Protein AF-A0A1B6FZT8-F1 (afdb_monomer)

Sequence (252 aa):
LSFQIDVQPLIDTLVEKSKVEVERKLEEMERKLEEALAMRQEAEAKQVLAEKALQDYMAGGGVQSKGSLPPPPPGLTLGPRPPPPPPMPGAGPPPPPPPPIPGGMGPPPPPMPGMAPPPPPLGMGPPPPPMIGGFMAPPPMKAPDVLPHGLKPKKKWDIEGLKRANWNTIKPQTLSEKSFWVKVQEEKLASPDILDGLAAKFSSKPPVRKVDDVIDKGGTLKKVKALKVLEPKAAQNLSILLGGSLKHLSYA

pLDDT: mean 70.86, std 16.75, range [36.59, 96.81]

Mean predicted aligned error: 24.65 Å

InterPro domains:
  IPR015425 Formin, FH2 domain [PF02181] (162-243)
  IPR015425 Formin, FH2 domain [PS51444] (152-252)
  IPR051412 Formin Homology Diaphanous subfamily [PTHR45691] (3-247)

Organism: NCBI:txid1464854

Structure (mmCIF, N/CA/C/O backbone):
data_AF-A0A1B6FZT8-F1
#
_entry.id   AF-A0A1B6FZT8-F1
#
loop_
_atom_site.group_PDB
_atom_site.id
_atom_site.type_symbol
_atom_site.label_atom_id
_atom_site.label_alt_id
_atom_site.label_comp_id
_atom_site.label_asym_id
_atom_site.label_entity_id
_atom_site.label_seq_id
_atom_site.pdbx_PDB_ins_code
_atom_site.Cartn_x
_atom_site.Cartn_y
_atom_site.Cartn_z
_atom_site.occupancy
_atom_site.B_iso_or_equiv
_atom_site.auth_seq_id
_atom_site.auth_comp_id
_atom_site.auth_asym_id
_atom_site.auth_atom_id
_atom_site.pdbx_PDB_model_num
ATOM 1 N N . LEU A 1 1 ? 9.237 36.399 41.771 1.00 55.34 1 LEU A N 1
ATOM 2 C CA . LEU A 1 1 ? 9.760 36.500 40.391 1.00 55.34 1 LEU A CA 1
ATOM 3 C C . LEU A 1 1 ? 8.895 35.623 39.498 1.00 55.34 1 LEU A C 1
ATOM 5 O O . LEU A 1 1 ? 9.013 34.408 39.559 1.00 55.34 1 LEU A O 1
ATOM 9 N N . SER A 1 2 ? 7.958 36.216 38.762 1.00 58.69 2 SER A N 1
ATOM 10 C CA . SER A 1 2 ? 7.187 35.513 37.733 1.00 58.69 2 SER A CA 1
ATOM 11 C C . SER A 1 2 ? 8.031 35.449 36.464 1.00 58.69 2 SER A C 1
ATOM 13 O O . SER A 1 2 ? 8.254 36.475 35.825 1.00 58.69 2 SER A O 1
ATOM 15 N N . PHE A 1 3 ? 8.530 34.263 36.126 1.00 68.12 3 PHE A N 1
ATOM 16 C CA . PHE A 1 3 ? 9.187 34.021 34.846 1.00 68.12 3 PHE A CA 1
ATOM 17 C C . PHE A 1 3 ? 8.112 33.979 33.756 1.00 68.12 3 PHE A C 1
ATOM 19 O O . PHE A 1 3 ? 7.306 33.052 33.719 1.00 68.12 3 PHE A O 1
ATOM 26 N N . GLN A 1 4 ? 8.066 34.998 32.898 1.00 74.56 4 GLN A N 1
ATOM 27 C CA . GLN A 1 4 ? 7.309 34.931 31.650 1.00 74.56 4 GLN A CA 1
ATOM 28 C C . GLN A 1 4 ? 8.178 34.212 30.623 1.00 74.56 4 GLN A C 1
ATOM 30 O O . GLN A 1 4 ? 9.242 34.700 30.251 1.00 74.56 4 GLN A O 1
ATOM 35 N N . ILE A 1 5 ? 7.744 33.022 30.216 1.00 81.38 5 ILE A N 1
ATOM 36 C CA . ILE A 1 5 ? 8.340 32.308 29.091 1.00 81.38 5 ILE A CA 1
ATOM 37 C C . ILE A 1 5 ? 7.689 32.870 27.832 1.00 81.38 5 ILE A C 1
ATOM 39 O O . ILE A 1 5 ? 6.484 32.713 27.639 1.00 81.38 5 ILE A O 1
ATOM 43 N N . ASP A 1 6 ? 8.486 33.529 26.999 1.00 82.88 6 ASP A N 1
ATOM 44 C CA . ASP A 1 6 ? 8.053 33.976 25.681 1.00 82.88 6 ASP A CA 1
ATOM 45 C C . ASP A 1 6 ? 8.073 32.791 24.701 1.00 82.88 6 ASP A C 1
ATOM 47 O O . ASP A 1 6 ? 9.127 32.234 24.389 1.00 82.88 6 ASP A O 1
ATOM 51 N N . VAL A 1 7 ? 6.887 32.360 24.266 1.00 89.56 7 VAL A N 1
ATOM 52 C CA . VAL A 1 7 ? 6.694 31.216 23.357 1.00 89.56 7 VAL A CA 1
ATOM 53 C C . VAL A 1 7 ? 6.602 31.632 21.890 1.00 89.56 7 VAL A C 1
ATOM 55 O O . VAL A 1 7 ? 6.586 30.767 21.011 1.00 89.56 7 VAL A O 1
ATOM 58 N N . GLN A 1 8 ? 6.571 32.932 21.607 1.00 91.19 8 GLN A N 1
ATOM 59 C CA . GLN A 1 8 ? 6.356 33.451 20.261 1.00 91.19 8 GLN A CA 1
ATOM 60 C C . GLN A 1 8 ? 7.427 33.019 19.247 1.00 91.19 8 GLN A C 1
ATOM 62 O O . GLN A 1 8 ? 7.054 32.537 18.176 1.00 91.19 8 GLN A O 1
ATOM 67 N N . PRO A 1 9 ? 8.728 32.998 19.599 1.00 91.25 9 PRO A N 1
ATOM 68 C CA . PRO A 1 9 ? 9.772 32.523 18.688 1.00 91.25 9 PRO A CA 1
ATOM 69 C C . PRO A 1 9 ? 9.609 31.055 18.254 1.00 91.25 9 PRO A C 1
ATOM 71 O O . PRO A 1 9 ? 10.005 30.675 17.149 1.00 91.25 9 PRO A O 1
ATOM 74 N N . LEU A 1 10 ? 9.024 30.206 19.109 1.00 90.38 10 LEU A N 1
ATOM 75 C CA . LEU A 1 10 ? 8.763 28.798 18.784 1.00 90.38 10 LEU A CA 1
ATOM 76 C C . LEU A 1 10 ? 7.607 28.663 17.791 1.00 90.38 10 LEU A C 1
ATOM 78 O O . LEU A 1 10 ? 7.674 27.826 16.889 1.00 90.38 10 LEU A O 1
ATOM 82 N N . ILE A 1 11 ? 6.571 29.489 17.951 1.00 91.31 11 ILE A N 1
ATOM 83 C CA . ILE A 1 11 ? 5.425 29.544 17.041 1.00 91.31 11 ILE A CA 1
ATOM 84 C C . ILE A 1 11 ? 5.891 30.034 15.672 1.00 91.31 11 ILE A C 1
ATOM 86 O O . ILE A 1 11 ? 5.625 29.363 14.677 1.00 91.31 11 ILE A O 1
ATOM 90 N N . ASP A 1 12 ? 6.662 31.120 15.625 1.00 93.81 12 ASP A N 1
ATOM 91 C CA . ASP A 1 12 ? 7.189 31.676 14.376 1.00 93.81 12 ASP A CA 1
ATOM 92 C C . ASP A 1 12 ? 8.075 30.658 13.645 1.00 93.81 12 ASP A C 1
ATOM 94 O O . ASP A 1 12 ? 7.913 30.424 12.448 1.00 93.81 12 ASP A O 1
ATOM 98 N N . THR A 1 13 ? 8.940 29.947 14.379 1.00 92.56 13 THR A N 1
ATOM 99 C CA . THR A 1 13 ? 9.770 28.871 13.813 1.00 92.56 13 THR A CA 1
ATOM 100 C C . THR A 1 13 ? 8.926 27.719 13.260 1.00 92.56 13 THR A C 1
ATOM 102 O O . THR A 1 13 ? 9.275 27.129 12.234 1.00 92.56 13 THR A O 1
ATOM 105 N N . LEU A 1 14 ? 7.833 27.355 13.937 1.00 93.81 14 LEU A N 1
ATOM 106 C CA . LEU A 1 14 ? 6.950 26.277 13.493 1.00 93.81 14 LEU A CA 1
ATOM 107 C C . LEU A 1 14 ? 6.164 26.677 12.240 1.00 93.81 14 LEU A C 1
ATOM 109 O O . LEU A 1 14 ? 6.038 25.869 11.318 1.00 93.81 14 LEU A O 1
ATOM 113 N N . VAL A 1 15 ? 5.671 27.915 12.196 1.00 95.06 15 VAL A N 1
ATOM 114 C CA . VAL A 1 15 ? 4.961 28.479 11.042 1.00 95.06 15 VAL A CA 1
ATOM 115 C C . VAL A 1 15 ? 5.889 28.559 9.835 1.00 95.06 15 VAL A C 1
ATOM 117 O O . VAL A 1 15 ? 5.524 28.075 8.764 1.00 95.06 15 VAL A O 1
ATOM 120 N N . GLU A 1 16 ? 7.108 29.070 10.011 1.00 95.06 16 GLU A N 1
ATOM 121 C CA . GLU A 1 16 ? 8.089 29.171 8.928 1.00 95.06 16 GLU A CA 1
ATOM 122 C C . GLU A 1 16 ? 8.478 27.786 8.398 1.00 95.06 16 GLU A C 1
ATOM 124 O O . GLU A 1 16 ? 8.448 27.540 7.194 1.00 95.06 16 GLU A O 1
ATOM 129 N N . LYS A 1 17 ? 8.736 26.819 9.290 1.00 94.19 17 LYS A N 1
ATOM 130 C CA . LYS A 1 17 ? 8.991 25.427 8.883 1.00 94.19 17 LYS A CA 1
ATOM 131 C C . LYS A 1 17 ? 7.823 24.819 8.114 1.00 94.19 17 LYS A C 1
ATOM 133 O O . LYS A 1 17 ? 8.043 24.111 7.134 1.00 94.19 17 LYS A O 1
ATOM 138 N N . SER A 1 18 ? 6.595 25.069 8.564 1.00 92.38 18 SER A N 1
ATOM 139 C CA . SER A 1 18 ? 5.394 24.599 7.875 1.00 92.38 18 SER A CA 1
ATOM 140 C C . SER A 1 18 ? 5.293 25.203 6.476 1.00 92.38 18 SER A C 1
ATOM 142 O O . SER A 1 18 ? 4.987 24.487 5.526 1.00 92.38 18 SER A O 1
ATOM 144 N N . LYS A 1 19 ? 5.570 26.502 6.341 1.00 95.38 19 LYS A N 1
ATOM 145 C CA . LYS A 1 19 ? 5.541 27.213 5.063 1.00 95.38 19 LYS A CA 1
ATOM 146 C C . LYS A 1 19 ? 6.589 26.668 4.089 1.00 95.38 19 LYS A C 1
ATOM 148 O O . LYS A 1 19 ? 6.223 26.271 2.988 1.00 95.38 19 LYS A O 1
ATOM 153 N N . VAL A 1 20 ? 7.841 26.537 4.527 1.00 96.25 20 VAL A N 1
ATOM 154 C CA . VAL A 1 20 ? 8.941 26.005 3.703 1.00 96.25 20 VAL A CA 1
ATOM 155 C C . VAL A 1 20 ? 8.659 24.573 3.235 1.00 96.25 20 VAL A C 1
ATOM 157 O O . VAL A 1 20 ? 8.922 24.224 2.088 1.00 96.25 20 VAL A O 1
ATOM 160 N N . GLU A 1 21 ? 8.092 23.721 4.094 1.00 93.06 21 GLU A N 1
ATOM 161 C CA . GLU A 1 21 ? 7.759 22.344 3.704 1.00 93.06 21 GLU A CA 1
ATOM 162 C C . GLU A 1 21 ? 6.610 22.290 2.683 1.00 93.06 21 GLU A C 1
ATOM 164 O O . GLU A 1 21 ? 6.609 21.423 1.807 1.00 93.06 21 GLU A O 1
ATOM 169 N N . VAL A 1 22 ? 5.641 23.206 2.774 1.00 94.38 22 VAL A N 1
ATOM 170 C CA . VAL A 1 22 ? 4.564 23.332 1.782 1.00 94.38 22 VAL A CA 1
ATOM 171 C C . VAL A 1 22 ? 5.111 23.838 0.451 1.00 94.38 22 VAL A C 1
ATOM 173 O O . VAL A 1 22 ? 4.798 23.240 -0.576 1.00 94.38 22 VAL A O 1
ATOM 176 N N . GLU A 1 23 ? 5.956 24.869 0.463 1.00 94.81 23 GLU A N 1
ATOM 177 C CA . GLU A 1 23 ? 6.595 25.413 -0.744 1.00 94.81 23 GLU A CA 1
ATOM 178 C C . GLU A 1 23 ? 7.449 24.349 -1.443 1.00 94.81 23 GLU A C 1
ATOM 180 O O . GLU A 1 23 ? 7.258 24.085 -2.627 1.00 94.81 23 GLU A O 1
ATOM 185 N N . ARG A 1 24 ? 8.277 23.608 -0.696 1.00 95.19 24 ARG A N 1
ATOM 186 C CA . ARG A 1 24 ? 9.073 22.507 -1.258 1.00 95.19 24 ARG A CA 1
ATOM 187 C C . ARG A 1 24 ? 8.207 21.412 -1.890 1.00 95.19 24 ARG A C 1
ATOM 189 O O . ARG A 1 24 ? 8.557 20.864 -2.934 1.00 95.19 24 ARG A O 1
ATOM 196 N N . LYS A 1 25 ? 7.085 21.056 -1.255 1.00 95.06 25 LYS A N 1
ATOM 197 C CA . LYS A 1 25 ? 6.145 20.069 -1.813 1.00 95.06 25 LYS A CA 1
ATOM 198 C C . LYS A 1 25 ? 5.440 20.587 -3.058 1.00 95.06 25 LYS A C 1
ATOM 200 O O . LYS A 1 25 ? 5.163 19.788 -3.950 1.00 95.06 25 LYS A O 1
ATOM 205 N N . LEU A 1 26 ? 5.137 21.881 -3.103 1.00 95.12 26 LEU A N 1
ATOM 206 C CA . LEU A 1 26 ? 4.545 22.519 -4.269 1.00 95.12 26 LEU A CA 1
ATOM 207 C C . LEU A 1 26 ? 5.516 22.454 -5.451 1.00 95.12 26 LEU A C 1
ATOM 209 O O . LEU A 1 26 ? 5.147 21.904 -6.482 1.00 95.12 26 LEU A O 1
ATOM 213 N N . GLU A 1 27 ? 6.768 22.870 -5.258 1.00 95.81 27 GLU A N 1
ATOM 214 C CA . GLU A 1 27 ? 7.817 22.810 -6.287 1.00 95.81 27 GLU A CA 1
ATOM 215 C C . GLU A 1 27 ? 8.065 21.375 -6.781 1.00 95.81 27 GLU A C 1
ATOM 217 O O . GLU A 1 27 ? 8.207 21.124 -7.979 1.00 95.81 27 GLU A O 1
ATOM 222 N N . GLU A 1 28 ? 8.082 20.389 -5.877 1.00 95.69 28 GLU A N 1
ATOM 223 C CA . GLU A 1 28 ? 8.229 18.983 -6.267 1.00 95.69 28 GLU A CA 1
ATOM 224 C C . GLU A 1 28 ? 7.043 18.501 -7.117 1.00 95.69 28 GLU A C 1
ATOM 226 O O . GLU A 1 28 ? 7.217 17.705 -8.048 1.00 95.69 28 GLU A O 1
ATOM 231 N N . MET A 1 29 ? 5.833 18.964 -6.798 1.00 93.75 29 MET A N 1
ATOM 232 C CA . MET A 1 29 ? 4.632 18.604 -7.543 1.00 93.75 29 MET A CA 1
ATOM 233 C C . MET A 1 29 ? 4.552 19.302 -8.894 1.00 93.75 29 MET A C 1
ATOM 235 O O . MET A 1 29 ? 4.191 18.648 -9.873 1.00 93.75 29 MET A O 1
ATOM 239 N N . GLU A 1 30 ? 4.948 20.568 -8.967 1.00 94.69 30 GLU A N 1
ATOM 240 C CA . GLU A 1 30 ? 5.092 21.307 -10.221 1.00 94.69 30 GLU A CA 1
ATOM 241 C C . GLU A 1 30 ? 6.118 20.633 -11.133 1.00 94.69 30 GLU A C 1
ATOM 243 O O . GLU A 1 30 ? 5.796 20.327 -12.280 1.00 94.69 30 GLU A O 1
ATOM 248 N N . ARG A 1 31 ? 7.291 20.250 -10.610 1.00 96.81 31 ARG A N 1
ATOM 249 C CA . ARG A 1 31 ? 8.303 19.525 -11.396 1.00 96.81 31 ARG A CA 1
ATOM 250 C C . ARG A 1 31 ? 7.772 18.201 -11.948 1.00 96.81 31 ARG A C 1
ATOM 252 O O . ARG A 1 31 ? 8.010 17.869 -13.106 1.00 96.81 31 ARG A O 1
ATOM 259 N N . LYS A 1 32 ? 7.035 17.434 -11.136 1.00 96.31 32 LYS A N 1
ATOM 260 C CA . LYS A 1 32 ? 6.404 16.178 -11.584 1.00 96.31 32 LYS A CA 1
ATOM 261 C C . LYS A 1 32 ? 5.332 16.419 -12.644 1.00 96.31 32 LYS A C 1
ATOM 263 O O . LYS A 1 32 ? 5.175 15.594 -13.541 1.00 96.31 32 LYS A O 1
ATOM 268 N N . LEU A 1 33 ? 4.592 17.521 -12.541 1.00 96.00 33 LEU A N 1
ATOM 269 C CA . LEU A 1 33 ? 3.604 17.902 -13.543 1.00 96.00 33 LEU A CA 1
ATOM 270 C C . LEU A 1 33 ? 4.286 18.260 -14.868 1.00 96.00 33 LEU A C 1
ATOM 272 O O . LEU A 1 33 ? 3.870 17.752 -15.906 1.00 96.00 33 LEU A O 1
ATOM 276 N N . GLU A 1 34 ? 5.348 19.066 -14.837 1.00 95.38 34 GLU A N 1
ATOM 277 C CA . GLU A 1 34 ? 6.137 19.410 -16.026 1.00 95.38 34 GLU A CA 1
ATOM 278 C C . GLU A 1 34 ? 6.741 18.168 -16.692 1.00 95.38 34 GLU A C 1
ATOM 280 O O . GLU A 1 34 ? 6.617 17.996 -17.905 1.00 95.38 34 GLU A O 1
ATOM 285 N N . GLU A 1 35 ? 7.317 17.254 -15.909 1.00 95.81 35 GLU A N 1
ATOM 286 C CA . GLU A 1 35 ? 7.875 15.997 -16.416 1.00 95.81 35 GLU A CA 1
ATOM 287 C C . GLU A 1 35 ? 6.795 15.115 -17.066 1.00 95.81 35 GLU A C 1
ATOM 289 O O . GLU A 1 35 ? 6.990 14.574 -18.156 1.00 95.81 35 GLU A O 1
ATOM 294 N N . ALA A 1 36 ? 5.615 15.014 -16.444 1.00 93.88 36 ALA A N 1
ATOM 295 C CA . ALA A 1 36 ? 4.482 14.279 -17.002 1.00 93.88 36 ALA A CA 1
ATOM 296 C C . ALA A 1 36 ? 3.958 14.911 -18.303 1.00 93.88 36 ALA A C 1
ATOM 298 O O . ALA A 1 36 ? 3.594 14.192 -19.239 1.00 93.88 36 ALA A O 1
ATOM 299 N N . LEU A 1 37 ? 3.934 16.244 -18.385 1.00 96.12 37 LEU A N 1
ATOM 300 C CA . LEU A 1 37 ? 3.564 16.959 -19.606 1.00 96.12 37 LEU A CA 1
ATOM 301 C C . LEU A 1 37 ? 4.585 16.719 -20.723 1.00 96.12 37 LEU A C 1
ATOM 303 O O . LEU A 1 37 ? 4.178 16.432 -21.850 1.00 96.12 37 LEU A O 1
ATOM 307 N N . ALA A 1 38 ? 5.883 16.759 -20.414 1.00 96.62 3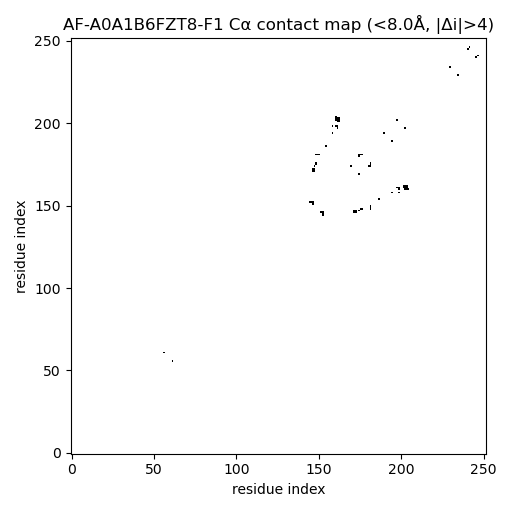8 ALA A N 1
ATOM 308 C CA . ALA A 1 38 ? 6.946 16.468 -21.374 1.00 96.62 38 ALA A CA 1
ATOM 309 C C . ALA A 1 38 ? 6.858 15.022 -21.894 1.00 96.62 38 ALA A C 1
ATOM 311 O O . ALA A 1 38 ? 6.861 14.799 -23.106 1.00 96.62 38 ALA A O 1
ATOM 312 N N . MET A 1 39 ? 6.675 14.043 -20.999 1.00 95.00 39 MET A N 1
ATOM 313 C CA . MET A 1 39 ? 6.469 12.639 -21.382 1.00 95.00 39 MET A CA 1
ATOM 314 C C . MET A 1 39 ? 5.243 12.458 -22.282 1.00 95.00 39 MET A C 1
ATOM 316 O O . MET A 1 39 ? 5.290 11.704 -23.257 1.00 95.00 39 MET A O 1
ATOM 320 N N . ARG A 1 40 ? 4.140 13.157 -21.987 1.00 94.62 40 ARG A N 1
ATOM 321 C CA . ARG A 1 40 ? 2.932 13.112 -22.819 1.00 94.62 40 ARG A CA 1
ATOM 322 C C . ARG A 1 40 ? 3.186 13.688 -24.212 1.00 94.62 40 ARG A C 1
ATOM 324 O O . ARG A 1 40 ? 2.765 13.071 -25.186 1.00 94.62 40 ARG A O 1
ATOM 331 N N . GLN A 1 41 ? 3.873 14.825 -24.314 1.00 96.81 41 GLN A N 1
ATOM 332 C CA . GLN A 1 41 ? 4.226 15.426 -25.606 1.00 96.81 41 GLN A CA 1
ATOM 333 C C . GLN A 1 41 ? 5.133 14.503 -26.431 1.00 96.81 41 GLN A C 1
ATOM 335 O O . GLN A 1 41 ? 4.915 14.339 -27.631 1.00 96.81 41 GLN A O 1
ATOM 340 N N . GLU A 1 42 ? 6.111 13.848 -25.800 1.00 91.75 42 GLU A N 1
ATOM 341 C CA . GLU A 1 42 ? 6.980 12.879 -26.476 1.00 91.75 42 GLU A CA 1
ATOM 342 C C . GLU A 1 42 ? 6.193 11.656 -26.975 1.00 91.75 42 GLU A C 1
ATOM 344 O O . GLU A 1 42 ? 6.392 11.200 -28.105 1.00 91.75 42 GLU A O 1
ATOM 349 N N . ALA A 1 43 ? 5.279 11.130 -26.156 1.00 91.69 43 ALA A N 1
ATOM 350 C CA . ALA A 1 43 ? 4.422 10.012 -26.538 1.00 91.69 43 ALA A CA 1
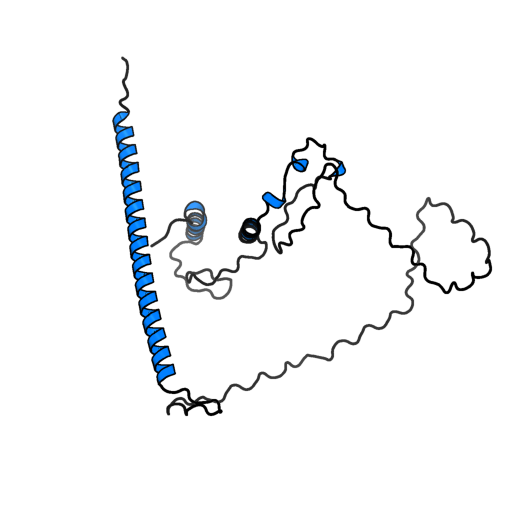ATOM 351 C C . ALA A 1 43 ? 3.495 10.380 -27.706 1.00 91.69 43 ALA A C 1
ATOM 353 O O . ALA A 1 43 ? 3.369 9.603 -28.653 1.00 91.69 43 ALA A O 1
ATOM 354 N N . GLU A 1 44 ? 2.901 11.573 -27.676 1.00 92.31 44 GLU A N 1
ATOM 355 C CA . GLU A 1 44 ? 2.042 12.079 -28.748 1.00 92.31 44 GLU A CA 1
ATOM 356 C C . GLU A 1 44 ? 2.829 12.260 -30.055 1.00 92.31 44 GLU A C 1
ATOM 358 O O . GLU A 1 44 ? 2.395 11.788 -31.107 1.00 92.31 44 GLU A O 1
ATOM 363 N N . ALA A 1 45 ? 4.042 12.818 -29.997 1.00 94.31 45 ALA A N 1
ATOM 364 C CA . ALA A 1 45 ? 4.918 12.938 -31.164 1.00 94.31 45 ALA A CA 1
ATOM 365 C C . ALA A 1 45 ? 5.304 11.568 -31.753 1.00 94.31 45 ALA A C 1
ATOM 367 O O . ALA A 1 45 ? 5.275 11.382 -32.974 1.00 94.31 45 ALA A O 1
ATOM 368 N N . LYS A 1 46 ? 5.623 10.584 -30.899 1.00 92.19 46 LYS A N 1
ATOM 369 C CA . LYS A 1 46 ? 5.889 9.202 -31.336 1.00 92.19 46 LYS A CA 1
ATOM 370 C C . LYS A 1 46 ? 4.659 8.560 -31.966 1.00 92.19 46 LYS A C 1
ATOM 372 O O . LYS A 1 46 ? 4.802 7.842 -32.955 1.00 92.19 46 LYS A O 1
ATOM 377 N N . GLN A 1 47 ? 3.472 8.820 -31.423 1.00 89.50 47 GLN A N 1
ATOM 378 C CA . GLN A 1 47 ? 2.225 8.289 -31.959 1.00 89.50 47 GLN A CA 1
ATOM 379 C C . GLN A 1 47 ? 1.938 8.857 -33.353 1.00 89.50 47 GLN A C 1
ATOM 381 O O . GLN A 1 47 ? 1.679 8.081 -34.268 1.00 89.50 47 GLN A O 1
ATOM 386 N N . VAL A 1 48 ? 2.087 10.170 -33.548 1.00 93.81 48 VAL A N 1
ATOM 387 C CA . VAL A 1 48 ? 1.928 10.815 -34.864 1.00 93.81 48 VAL A CA 1
ATOM 388 C C . VAL A 1 48 ? 2.938 10.268 -35.878 1.00 93.81 48 VAL A C 1
ATOM 390 O O . VAL A 1 48 ? 2.590 10.004 -37.029 1.00 93.81 48 VAL A O 1
ATOM 393 N N . LEU A 1 49 ? 4.190 10.051 -35.464 1.00 92.44 49 LEU A N 1
ATOM 394 C CA . LEU A 1 49 ? 5.214 9.477 -36.338 1.00 92.44 49 LEU A CA 1
ATOM 395 C C . LEU A 1 49 ? 4.897 8.024 -36.726 1.00 92.44 49 LEU A C 1
ATOM 397 O O . LEU A 1 49 ? 5.057 7.654 -37.890 1.00 92.44 49 LEU A O 1
ATOM 401 N N . ALA A 1 50 ? 4.427 7.214 -35.777 1.00 89.94 50 ALA A N 1
ATOM 402 C CA . ALA A 1 50 ? 4.005 5.841 -36.039 1.00 89.94 50 ALA A CA 1
ATOM 403 C C . ALA A 1 50 ? 2.771 5.787 -36.955 1.00 89.94 50 ALA A C 1
ATOM 405 O O . ALA A 1 50 ? 2.725 4.968 -37.871 1.00 89.94 50 ALA A O 1
ATOM 406 N N . GLU A 1 51 ? 1.802 6.680 -36.751 1.00 89.56 51 GLU A N 1
ATOM 407 C CA . GLU A 1 51 ? 0.599 6.784 -37.579 1.00 89.56 51 GLU A CA 1
ATOM 408 C C . GLU A 1 51 ? 0.940 7.210 -39.010 1.00 89.56 51 GLU A C 1
ATOM 410 O O . GLU A 1 51 ? 0.454 6.601 -39.963 1.00 89.56 51 GLU A O 1
ATOM 415 N N . LYS A 1 52 ? 1.870 8.156 -39.180 1.00 90.69 52 LYS A N 1
ATOM 416 C CA . LYS A 1 52 ? 2.394 8.529 -40.499 1.00 90.69 52 LYS A CA 1
ATOM 417 C C . LYS A 1 52 ? 3.130 7.370 -41.179 1.00 90.69 52 LYS A C 1
ATOM 419 O O . LYS A 1 52 ? 2.896 7.119 -42.356 1.00 90.69 52 LYS A O 1
ATOM 424 N N . ALA A 1 53 ? 3.968 6.630 -40.450 1.00 88.00 53 ALA A N 1
ATOM 425 C CA . ALA A 1 53 ? 4.648 5.450 -40.991 1.00 88.00 53 ALA A CA 1
ATOM 426 C C . ALA A 1 53 ? 3.650 4.359 -41.425 1.00 88.00 53 ALA A C 1
ATOM 428 O O . ALA A 1 53 ? 3.851 3.698 -42.446 1.00 88.00 53 ALA A O 1
ATOM 429 N N . LEU A 1 54 ? 2.550 4.195 -40.684 1.00 85.81 54 LEU A N 1
ATOM 430 C CA . LEU A 1 54 ? 1.459 3.300 -41.061 1.00 85.81 54 LEU A CA 1
ATOM 431 C C . LEU A 1 54 ? 0.715 3.817 -42.301 1.00 85.81 54 LEU A C 1
ATOM 433 O O . LEU A 1 54 ? 0.388 3.035 -43.190 1.00 85.81 54 LEU A O 1
ATOM 437 N N . GLN A 1 55 ? 0.465 5.124 -42.385 1.00 85.38 55 GLN A N 1
ATOM 438 C CA . GLN A 1 55 ? -0.185 5.747 -43.534 1.00 85.38 55 GLN A CA 1
ATOM 439 C C . GLN A 1 55 ? 0.659 5.613 -44.806 1.00 85.38 55 GLN A C 1
ATOM 441 O O . GLN A 1 55 ? 0.105 5.267 -45.845 1.00 85.38 55 GLN A O 1
ATOM 446 N N . ASP A 1 56 ? 1.979 5.797 -44.727 1.00 79.38 56 ASP A N 1
ATOM 447 C CA . ASP A 1 56 ? 2.901 5.572 -45.848 1.00 79.38 56 ASP A CA 1
ATOM 448 C C . ASP A 1 56 ? 2.903 4.093 -46.280 1.00 79.38 56 ASP A C 1
ATOM 450 O O . ASP A 1 56 ? 2.896 3.792 -47.476 1.00 79.38 56 ASP A O 1
ATOM 454 N N . TYR A 1 57 ? 2.818 3.155 -45.327 1.00 76.25 57 TYR A N 1
ATOM 455 C CA . TYR A 1 57 ? 2.659 1.725 -45.621 1.00 76.25 57 TYR A CA 1
ATOM 456 C C . TYR A 1 57 ? 1.313 1.406 -46.298 1.00 76.25 57 TYR A C 1
ATOM 458 O O . TYR A 1 57 ? 1.264 0.607 -47.232 1.00 76.25 57 TYR A O 1
ATOM 466 N N . MET A 1 58 ? 0.221 2.047 -45.872 1.00 76.12 58 MET A N 1
ATOM 467 C CA . MET A 1 58 ? -1.104 1.868 -46.480 1.00 76.12 58 MET A CA 1
ATOM 468 C C . MET A 1 58 ? -1.234 2.562 -47.848 1.00 76.12 58 MET A C 1
ATOM 470 O O . MET A 1 58 ? -1.904 2.035 -48.737 1.00 76.12 58 MET A O 1
ATOM 474 N N . ALA A 1 59 ? -0.580 3.709 -48.046 1.00 75.38 59 ALA A N 1
ATOM 475 C CA . ALA A 1 59 ? -0.552 4.450 -49.308 1.00 75.38 59 ALA A CA 1
ATOM 476 C C . ALA A 1 59 ? 0.404 3.827 -50.345 1.00 75.38 59 ALA A C 1
ATOM 478 O O . ALA A 1 59 ? 0.189 3.986 -51.546 1.00 75.38 59 ALA A O 1
ATOM 479 N N . GLY A 1 60 ? 1.411 3.067 -49.899 1.00 59.03 60 GLY A N 1
ATOM 480 C CA . GLY A 1 60 ? 2.368 2.331 -50.735 1.00 59.03 60 GLY A CA 1
ATOM 481 C C . GLY A 1 60 ? 1.816 1.095 -51.458 1.00 59.03 60 GLY A C 1
ATOM 482 O O . GLY A 1 60 ? 2.576 0.388 -52.113 1.00 59.03 60 GLY A O 1
ATOM 483 N N . GLY A 1 61 ? 0.506 0.845 -51.383 1.00 47.03 61 GLY A N 1
ATOM 484 C CA . GLY A 1 61 ? -0.153 -0.252 -52.083 1.00 47.03 61 GLY A CA 1
ATOM 485 C C . GLY A 1 61 ? -0.001 -1.579 -51.346 1.00 47.03 61 GLY A C 1
ATOM 486 O O . GLY A 1 61 ? 1.064 -2.192 -51.319 1.00 47.03 61 GLY A O 1
ATOM 487 N N . GLY A 1 62 ? -1.113 -2.059 -50.787 1.00 48.88 62 GLY A N 1
ATOM 488 C CA . GLY A 1 62 ? -1.215 -3.418 -50.276 1.00 48.88 62 GLY A CA 1
ATOM 489 C C . GLY A 1 62 ? -0.810 -4.428 -51.348 1.00 48.88 62 GLY A C 1
ATOM 490 O O . GLY A 1 62 ? -1.506 -4.600 -52.350 1.00 48.88 62 GLY A O 1
ATOM 491 N N . VAL A 1 63 ? 0.305 -5.125 -51.129 1.00 39.97 63 VAL A N 1
ATOM 492 C CA . VAL A 1 63 ? 0.602 -6.334 -51.889 1.00 39.97 63 VAL A CA 1
ATOM 493 C C . VAL A 1 63 ? -0.262 -7.445 -51.318 1.00 39.97 63 VAL A C 1
ATOM 495 O O . VAL A 1 63 ? -0.206 -7.800 -50.142 1.00 39.97 63 VAL A O 1
ATOM 498 N N . GLN A 1 64 ? -1.112 -7.926 -52.210 1.00 40.53 64 GLN A N 1
ATOM 499 C CA . GLN A 1 64 ? -2.057 -9.005 -52.054 1.00 40.53 64 GLN A CA 1
ATOM 500 C C . GLN A 1 64 ? -1.476 -10.224 -51.336 1.00 40.53 64 GLN A C 1
ATOM 502 O O . GLN A 1 64 ? -0.317 -10.606 -51.491 1.00 40.53 64 GLN A O 1
ATOM 507 N N . SER A 1 65 ? -2.375 -10.920 -50.651 1.00 47.47 65 SER A N 1
ATOM 508 C CA . SER A 1 65 ? -2.279 -12.348 -50.398 1.00 47.47 65 SER A CA 1
ATOM 509 C C . SER A 1 65 ? -1.783 -13.112 -51.637 1.00 47.47 65 SER A C 1
ATOM 511 O O . SER A 1 65 ? -2.521 -13.257 -52.611 1.00 47.47 65 SER A O 1
ATOM 513 N N . LYS A 1 66 ? -0.564 -13.642 -51.581 1.00 41.22 66 LYS A N 1
ATOM 514 C CA . LYS A 1 66 ? -0.171 -14.984 -52.045 1.00 41.22 66 LYS A CA 1
ATOM 515 C C . LYS A 1 66 ? 1.309 -15.172 -51.725 1.00 41.22 66 LYS A C 1
ATOM 517 O O . LYS A 1 66 ? 2.105 -14.255 -51.869 1.00 41.22 66 LYS A O 1
ATOM 522 N N . GLY A 1 67 ? 1.642 -16.346 -51.199 1.00 46.91 67 GLY A N 1
ATOM 523 C CA . GLY A 1 67 ? 2.946 -16.627 -50.617 1.00 46.91 67 GLY A CA 1
ATOM 524 C C . GLY A 1 67 ? 4.116 -16.358 -51.561 1.00 46.91 67 GLY A C 1
ATOM 525 O O . GLY A 1 67 ? 4.223 -16.986 -52.603 1.00 46.91 67 GLY A O 1
ATOM 526 N N . SER A 1 68 ? 5.014 -15.480 -51.130 1.00 43.62 68 SER A N 1
ATOM 527 C CA . SER A 1 68 ? 6.454 -15.531 -51.391 1.00 43.62 68 SER A CA 1
ATOM 528 C C . SER A 1 68 ? 7.098 -14.383 -50.618 1.00 43.62 68 SER A C 1
ATOM 530 O O . SER A 1 68 ? 6.822 -13.217 -50.889 1.00 43.62 68 SER A O 1
ATOM 532 N N . LEU A 1 69 ? 7.919 -14.712 -49.621 1.00 40.88 69 LEU A N 1
ATOM 533 C CA . LEU A 1 69 ? 8.768 -13.744 -48.925 1.00 40.88 69 LEU A CA 1
ATOM 534 C C . LEU A 1 69 ? 9.789 -13.144 -49.916 1.00 40.88 69 LEU A C 1
ATOM 536 O O . LEU A 1 69 ? 10.255 -13.875 -50.795 1.00 40.88 69 LEU A O 1
ATOM 540 N N . PRO A 1 70 ? 10.169 -11.858 -49.785 1.00 50.31 70 PRO A N 1
ATOM 541 C CA . PRO A 1 70 ? 11.248 -11.281 -50.583 1.00 50.31 70 PRO A CA 1
ATOM 542 C C . PRO A 1 70 ? 12.591 -11.946 -50.224 1.00 50.31 70 PRO A C 1
ATOM 544 O O . PRO A 1 70 ? 12.772 -12.383 -49.081 1.00 50.31 70 PRO A O 1
ATOM 547 N N . PRO A 1 71 ? 13.538 -12.053 -51.175 1.00 53.84 71 PRO A N 1
ATOM 548 C CA . PRO A 1 71 ? 14.824 -12.682 -50.911 1.00 53.84 71 PRO A CA 1
ATOM 549 C C . PRO A 1 71 ? 15.619 -11.854 -49.885 1.00 53.84 71 PRO A C 1
ATOM 551 O O . PRO A 1 71 ? 15.606 -10.621 -49.952 1.00 53.84 71 PRO A O 1
ATOM 554 N N . PRO A 1 72 ? 16.309 -12.500 -48.927 1.00 53.59 72 PRO A N 1
ATOM 555 C CA . PRO A 1 72 ? 17.131 -11.795 -47.956 1.00 53.59 72 PRO A CA 1
ATOM 556 C C . PRO A 1 72 ? 18.365 -11.168 -48.634 1.00 53.59 72 PRO A C 1
ATOM 558 O O . PRO A 1 72 ? 18.838 -11.684 -49.651 1.00 53.59 72 PRO A O 1
ATOM 561 N N . PRO A 1 73 ? 18.912 -10.075 -48.073 1.00 52.50 73 PRO A N 1
ATOM 562 C CA . PRO A 1 73 ? 20.119 -9.440 -48.592 1.00 52.50 73 PRO A CA 1
ATOM 563 C C . PRO A 1 73 ? 21.317 -10.414 -48.574 1.00 52.50 73 PRO A C 1
ATOM 565 O O . PRO A 1 73 ? 21.422 -11.236 -47.655 1.00 52.50 73 PRO A O 1
ATOM 568 N N . PRO A 1 74 ? 22.235 -10.350 -49.560 1.00 49.22 74 PRO A N 1
ATOM 569 C CA . PRO A 1 74 ? 23.343 -11.296 -49.665 1.00 49.22 74 PRO A CA 1
ATOM 570 C C . PRO A 1 74 ? 24.323 -11.075 -48.508 1.00 49.22 74 PRO A C 1
ATOM 572 O O . PRO A 1 74 ? 24.942 -10.017 -48.423 1.00 49.22 74 PRO A O 1
ATOM 575 N N . GLY A 1 75 ? 24.474 -12.060 -47.616 1.00 53.47 75 GLY A N 1
ATOM 576 C CA . GLY A 1 75 ? 25.540 -12.021 -46.605 1.00 53.47 75 GLY A CA 1
ATOM 577 C C . GLY A 1 75 ? 25.315 -12.766 -45.290 1.00 53.47 75 GLY A C 1
ATOM 578 O O . GLY A 1 75 ? 26.276 -12.923 -44.546 1.00 53.47 75 GLY A O 1
ATOM 579 N N . LEU A 1 76 ? 24.114 -13.264 -44.980 1.00 47.62 76 LEU A N 1
ATOM 580 C CA . LEU A 1 76 ? 23.889 -14.034 -43.749 1.00 47.62 76 LEU A CA 1
ATOM 581 C C . LEU A 1 76 ? 23.679 -15.511 -44.070 1.00 47.62 76 LEU A C 1
ATOM 583 O O . LEU A 1 76 ? 22.569 -15.972 -44.333 1.00 47.62 76 LEU A O 1
ATOM 587 N N . THR A 1 77 ? 24.784 -16.251 -44.053 1.00 45.75 77 THR A N 1
ATOM 588 C CA . THR A 1 77 ? 24.811 -17.711 -44.051 1.00 45.75 77 THR A CA 1
ATOM 589 C C . THR A 1 77 ? 24.094 -18.220 -42.798 1.00 45.75 77 THR A C 1
ATOM 591 O O . THR A 1 77 ? 24.680 -18.391 -41.731 1.00 45.75 77 THR A O 1
ATOM 594 N N . LEU A 1 78 ? 22.784 -18.454 -42.909 1.00 49.47 78 LEU A N 1
ATOM 595 C CA . LEU A 1 78 ? 22.054 -19.252 -41.932 1.00 49.47 78 LEU A CA 1
ATOM 596 C C . LEU A 1 78 ? 22.604 -20.677 -42.019 1.00 49.47 78 LEU A C 1
ATOM 598 O O . LEU A 1 78 ? 22.236 -21.449 -42.904 1.00 49.47 78 LEU A O 1
ATOM 602 N N . GLY A 1 79 ? 23.529 -20.994 -41.113 1.00 59.31 79 GLY A N 1
ATOM 603 C CA . GLY A 1 79 ? 23.968 -22.360 -40.864 1.00 59.31 79 GLY A CA 1
ATOM 604 C C . GLY A 1 79 ? 22.772 -23.294 -40.623 1.00 59.31 79 GLY A C 1
ATOM 605 O O . GLY A 1 79 ? 21.663 -22.832 -40.329 1.00 59.31 79 GLY A O 1
ATOM 606 N N . PRO A 1 80 ? 22.969 -24.612 -40.779 1.00 59.47 80 PRO A N 1
ATOM 607 C CA . PRO A 1 80 ? 21.885 -25.584 -40.723 1.00 59.47 80 PRO A CA 1
ATOM 608 C C . PRO A 1 80 ? 21.094 -25.437 -39.420 1.00 59.47 80 PRO A C 1
ATOM 610 O O . PRO A 1 80 ? 21.668 -25.348 -38.333 1.00 59.47 80 PRO A O 1
ATOM 613 N N . ARG A 1 81 ? 19.760 -25.398 -39.540 1.00 61.06 81 ARG A N 1
ATOM 614 C CA . ARG A 1 81 ? 18.852 -25.418 -38.387 1.00 61.06 81 ARG A CA 1
ATOM 615 C C . ARG A 1 81 ? 19.211 -26.627 -37.512 1.00 61.06 81 ARG A C 1
ATOM 617 O O . ARG A 1 81 ? 19.411 -27.709 -38.070 1.00 61.06 81 ARG A O 1
ATOM 624 N N . PRO A 1 82 ? 19.292 -26.477 -36.177 1.00 59.66 82 PRO A N 1
ATOM 625 C CA . PRO A 1 82 ? 19.544 -27.616 -35.308 1.00 59.66 82 PRO A CA 1
ATOM 626 C C . PRO A 1 82 ? 18.444 -28.671 -35.525 1.00 59.66 82 PRO A C 1
ATOM 628 O O . PRO A 1 82 ? 17.277 -28.297 -35.696 1.00 59.66 82 PRO A O 1
ATOM 631 N N . PRO A 1 83 ? 18.795 -29.969 -35.570 1.00 68.38 83 PRO A N 1
ATOM 632 C CA . PRO A 1 83 ? 17.816 -31.031 -35.762 1.00 68.38 83 PRO A CA 1
ATOM 633 C C . PRO A 1 83 ? 16.781 -31.026 -34.624 1.00 68.38 83 PRO A C 1
ATOM 635 O O . PRO A 1 83 ? 17.100 -30.599 -33.508 1.00 68.38 83 PRO A O 1
ATOM 638 N N . PRO A 1 84 ? 15.544 -31.495 -34.879 1.00 70.38 84 PRO A N 1
ATOM 639 C CA . PRO A 1 84 ? 14.551 -31.656 -33.825 1.00 70.38 84 PRO A CA 1
ATOM 640 C C . PRO A 1 84 ? 15.108 -32.563 -32.714 1.00 70.38 84 PRO A C 1
ATOM 642 O O . PRO A 1 84 ? 15.843 -33.510 -33.013 1.00 70.38 84 PRO A O 1
ATOM 645 N N . PRO A 1 85 ? 14.790 -32.285 -31.435 1.00 70.19 85 PRO A N 1
ATOM 646 C CA . PRO A 1 85 ? 15.266 -33.107 -30.333 1.00 70.19 85 PRO A CA 1
ATOM 647 C C . PRO A 1 85 ? 14.783 -34.556 -30.513 1.00 70.19 85 PRO A C 1
ATOM 649 O O . PRO A 1 85 ? 13.635 -34.768 -30.919 1.00 70.19 85 PRO A O 1
ATOM 652 N N . PRO A 1 86 ? 15.633 -35.560 -30.228 1.00 74.81 86 PRO A N 1
ATOM 653 C CA . PRO A 1 86 ? 15.230 -36.954 -30.315 1.00 74.81 86 PRO A CA 1
ATOM 654 C C . PRO A 1 86 ? 14.083 -37.235 -29.331 1.00 74.81 86 PRO A C 1
ATOM 656 O O . PRO A 1 86 ? 14.064 -36.664 -28.234 1.00 74.81 86 PRO A O 1
ATOM 659 N N . PRO A 1 87 ? 13.130 -38.116 -29.686 1.00 70.38 87 PRO A N 1
ATOM 660 C CA . PRO A 1 87 ? 12.125 -38.574 -28.741 1.00 70.38 87 PRO A CA 1
ATOM 661 C C . PRO A 1 87 ? 12.830 -39.207 -27.541 1.00 70.38 87 PRO A C 1
ATOM 663 O O . PRO A 1 87 ? 13.738 -40.024 -27.696 1.00 70.38 87 PRO A O 1
ATOM 666 N N . MET A 1 88 ? 12.430 -38.787 -26.343 1.00 65.50 88 MET A N 1
ATOM 667 C CA . MET A 1 88 ? 13.022 -39.255 -25.097 1.00 65.50 88 MET A CA 1
ATOM 668 C C . MET A 1 88 ? 12.825 -40.778 -24.986 1.00 65.50 88 MET A C 1
ATOM 670 O O . MET A 1 88 ? 11.676 -41.232 -24.962 1.00 65.50 88 MET A O 1
ATOM 674 N N . PRO A 1 89 ? 13.900 -41.587 -24.932 1.00 58.94 89 PRO A N 1
ATOM 675 C CA . PRO A 1 89 ? 13.773 -43.021 -24.717 1.00 58.94 89 PRO A CA 1
ATOM 676 C C . PRO A 1 89 ? 13.256 -43.236 -23.295 1.00 58.94 89 PRO A C 1
ATOM 678 O O . PRO A 1 89 ? 13.951 -42.917 -22.333 1.00 58.94 89 PRO A O 1
ATOM 681 N N . GLY A 1 90 ? 12.028 -43.734 -23.152 1.00 61.34 90 GLY A N 1
ATOM 682 C CA . GLY A 1 90 ? 11.504 -44.104 -21.835 1.00 61.34 90 GLY A CA 1
ATOM 683 C C . GLY A 1 90 ? 10.026 -43.846 -21.573 1.00 61.34 90 GLY A C 1
ATOM 684 O O . GLY A 1 90 ? 9.563 -44.200 -20.493 1.00 61.34 90 GLY A O 1
ATOM 685 N N . ALA A 1 91 ? 9.252 -43.310 -22.522 1.00 60.50 91 ALA A N 1
ATOM 686 C CA . ALA A 1 91 ? 7.797 -43.430 -22.442 1.00 60.50 91 ALA A CA 1
ATOM 687 C C . ALA A 1 91 ? 7.409 -44.878 -22.779 1.00 60.50 91 ALA A C 1
ATOM 689 O O . ALA A 1 91 ? 6.989 -45.192 -23.893 1.00 60.50 91 ALA A O 1
ATOM 690 N N . GLY A 1 92 ? 7.636 -45.778 -21.820 1.00 65.12 92 GLY A N 1
ATOM 691 C CA . GLY A 1 92 ? 7.045 -47.106 -21.843 1.00 65.12 92 GLY A CA 1
ATOM 692 C C . GLY A 1 92 ? 5.525 -46.992 -22.005 1.00 65.12 92 GLY A C 1
ATOM 693 O O . GLY A 1 92 ? 4.952 -45.942 -21.690 1.00 65.12 92 GLY A O 1
ATOM 694 N N . PRO A 1 93 ? 4.866 -48.041 -22.524 1.00 72.06 93 PRO A N 1
ATOM 695 C CA . PRO A 1 93 ? 3.416 -48.041 -22.659 1.00 72.06 93 PRO A CA 1
ATOM 696 C C . PRO A 1 93 ? 2.765 -47.654 -21.321 1.00 72.06 93 PRO A C 1
ATOM 698 O O . PRO A 1 93 ? 3.324 -47.975 -20.264 1.00 72.06 93 PRO A O 1
ATOM 701 N N . PRO A 1 94 ? 1.614 -46.951 -21.343 1.00 71.25 94 PRO A N 1
ATOM 702 C CA . PRO A 1 94 ? 0.903 -46.611 -20.117 1.00 71.25 94 PRO A CA 1
ATOM 703 C C . PRO A 1 94 ? 0.725 -47.879 -19.269 1.00 71.25 94 PRO A C 1
ATOM 705 O O . PRO A 1 94 ? 0.489 -48.953 -19.836 1.00 71.25 94 PRO A O 1
ATOM 708 N N . PRO A 1 95 ? 0.885 -47.790 -17.934 1.00 69.38 95 PRO A N 1
ATOM 709 C CA . PRO A 1 95 ? 0.814 -48.965 -17.079 1.00 69.38 95 PRO A CA 1
ATOM 710 C C . PRO A 1 95 ? -0.529 -49.678 -17.297 1.00 69.38 95 PRO A C 1
ATOM 712 O O . PRO A 1 95 ? -1.553 -49.003 -17.456 1.00 69.38 95 PRO A O 1
ATOM 715 N N . PRO A 1 96 ? -0.543 -51.024 -17.336 1.00 77.38 96 PRO A N 1
ATOM 716 C CA . PRO A 1 96 ? -1.781 -51.765 -17.510 1.00 77.38 96 PRO A CA 1
ATOM 717 C C . PRO A 1 96 ? -2.759 -51.415 -16.377 1.00 77.38 96 PRO A C 1
ATOM 719 O O . PRO A 1 96 ? -2.323 -51.155 -15.249 1.00 77.38 96 PRO A O 1
ATOM 722 N N . PRO A 1 97 ? -4.075 -51.397 -16.653 1.00 75.00 97 PRO A N 1
ATOM 723 C CA . PRO A 1 97 ? -5.068 -51.167 -15.616 1.00 75.00 97 PRO A CA 1
ATOM 724 C C . PRO A 1 97 ? -4.916 -52.220 -14.505 1.00 75.00 97 PRO A C 1
ATOM 726 O O . PRO A 1 97 ? -4.632 -53.386 -14.804 1.00 75.00 97 PRO A O 1
ATOM 729 N N . PRO A 1 98 ? -5.083 -51.837 -13.226 1.00 73.56 98 PRO A N 1
ATOM 730 C CA . PRO A 1 98 ? -4.970 -52.777 -12.122 1.00 73.56 98 PRO A CA 1
ATOM 731 C C . PRO A 1 98 ? -6.027 -53.885 -12.261 1.00 73.56 98 PRO A C 1
ATOM 733 O O . PRO A 1 98 ? -7.175 -53.591 -12.612 1.00 73.56 98 PRO A O 1
ATOM 736 N N . PRO A 1 99 ? -5.671 -55.154 -11.988 1.00 76.56 99 PRO A N 1
ATOM 737 C CA . PRO A 1 99 ? -6.637 -56.238 -12.013 1.00 76.56 99 PRO A CA 1
ATOM 738 C C . PRO A 1 99 ? -7.692 -56.019 -10.916 1.00 76.56 99 PRO A C 1
ATOM 740 O O . PRO A 1 99 ? -7.349 -55.581 -9.812 1.00 76.56 99 PRO A O 1
ATOM 743 N N . PRO A 1 100 ? -8.973 -56.325 -11.182 1.00 69.56 100 PRO A N 1
ATOM 744 C CA . PRO A 1 100 ? -9.993 -56.312 -10.145 1.00 69.56 100 PRO A CA 1
ATOM 745 C C . PRO A 1 100 ? -9.611 -57.340 -9.080 1.00 69.56 100 PRO A C 1
ATOM 747 O O . PRO A 1 100 ? -9.414 -58.507 -9.401 1.00 69.56 100 PRO A O 1
ATOM 750 N N . ILE A 1 101 ? -9.483 -56.901 -7.826 1.00 64.69 101 ILE A N 1
ATOM 751 C CA . ILE A 1 101 ? -9.154 -57.769 -6.691 1.00 64.69 101 ILE A CA 1
ATOM 752 C C . ILE A 1 101 ? -10.367 -58.669 -6.419 1.00 64.69 101 ILE A C 1
ATOM 754 O O . ILE A 1 101 ? -11.403 -58.160 -5.980 1.00 64.69 101 ILE A O 1
ATOM 758 N N . PRO A 1 102 ? -10.282 -59.993 -6.639 1.00 58.94 102 PRO A N 1
ATOM 759 C CA . PRO A 1 102 ? -11.359 -60.897 -6.282 1.00 58.94 102 PRO A CA 1
ATOM 760 C C . PRO A 1 102 ? -11.287 -61.189 -4.777 1.00 58.94 102 PRO A C 1
ATOM 762 O O . PRO A 1 102 ? -10.307 -61.744 -4.292 1.00 58.94 102 PRO A O 1
ATOM 765 N N . GLY A 1 103 ? -12.343 -60.831 -4.043 1.00 60.50 103 GLY A N 1
ATOM 766 C CA . GLY A 1 103 ? -12.726 -61.523 -2.806 1.00 60.50 103 GLY A CA 1
ATOM 767 C C . GLY A 1 103 ? -11.787 -61.408 -1.599 1.00 60.50 103 GLY A C 1
ATOM 768 O O . GLY A 1 103 ? -11.399 -62.425 -1.036 1.00 60.50 103 GLY A O 1
ATOM 769 N N . GLY A 1 104 ? -11.490 -60.192 -1.136 1.00 53.75 104 GLY A N 1
ATOM 770 C CA . GLY A 1 104 ? -10.791 -59.960 0.135 1.00 53.75 104 GLY A CA 1
ATOM 771 C C . GLY A 1 104 ? -11.698 -59.368 1.211 1.00 53.75 104 GLY A C 1
ATOM 772 O O . GLY A 1 104 ? -11.488 -58.228 1.617 1.00 53.75 104 GLY A O 1
ATOM 773 N N . MET A 1 105 ? -12.715 -60.108 1.664 1.00 56.88 105 MET A N 1
ATOM 774 C CA . MET A 1 105 ? -13.389 -59.792 2.927 1.00 56.88 105 MET A CA 1
ATOM 775 C C . MET A 1 105 ? -12.359 -60.021 4.039 1.00 56.88 105 MET A C 1
ATOM 777 O O . MET A 1 105 ? -12.052 -61.163 4.377 1.00 56.88 105 MET A O 1
ATOM 781 N N . GLY A 1 106 ? -11.760 -58.943 4.551 1.00 57.25 106 GLY A N 1
ATOM 782 C CA . GLY A 1 106 ? -10.920 -59.025 5.744 1.00 57.25 106 GLY A CA 1
ATOM 783 C C . GLY A 1 106 ? -11.705 -59.672 6.894 1.00 57.25 106 GLY A C 1
ATOM 784 O O . GLY A 1 106 ? -12.932 -59.532 6.937 1.00 57.25 106 GLY A O 1
ATOM 785 N N . PRO A 1 107 ? -11.039 -60.409 7.801 1.00 65.12 107 PRO A N 1
ATOM 786 C CA . PRO A 1 107 ? -11.724 -61.065 8.907 1.00 65.12 107 PRO A CA 1
ATOM 787 C C . PRO A 1 107 ? -12.518 -60.025 9.713 1.00 65.12 107 PRO A C 1
ATOM 789 O O . PRO A 1 107 ? -12.014 -58.917 9.932 1.00 65.12 107 PRO A O 1
ATOM 792 N N . PRO A 1 108 ? -13.761 -60.338 10.124 1.00 69.06 108 PRO A N 1
ATOM 793 C CA . PRO A 1 108 ? -14.580 -59.390 10.858 1.00 69.06 108 PRO A CA 1
ATOM 794 C C . PRO A 1 108 ? -13.871 -58.979 12.159 1.00 69.06 108 PRO A C 1
ATOM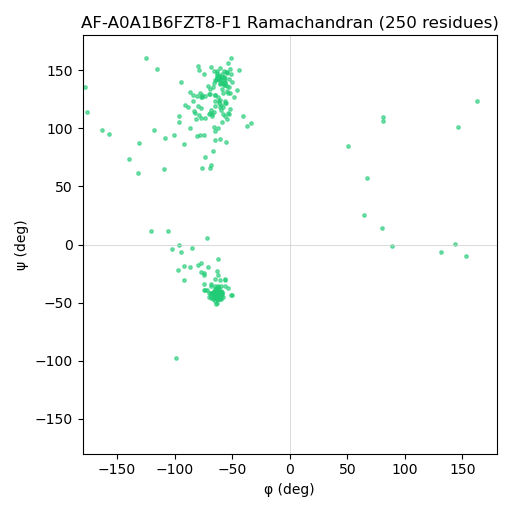 796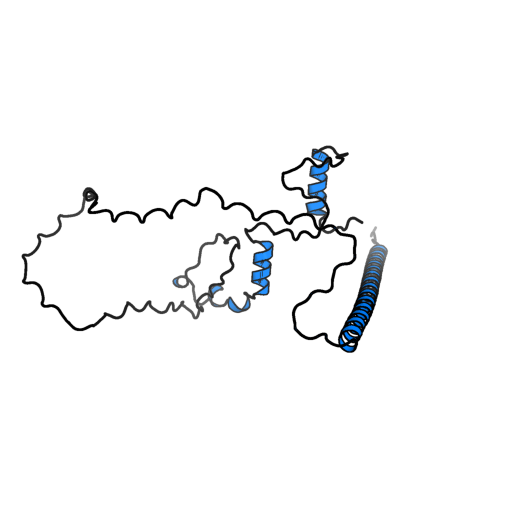 O O . PRO A 1 108 ? -13.211 -59.811 12.790 1.00 69.06 108 PRO A O 1
ATOM 799 N N . PRO A 1 109 ? -13.982 -57.699 12.559 1.00 69.31 109 PRO A N 1
ATOM 800 C CA . PRO A 1 109 ? -13.349 -57.203 13.770 1.00 69.31 109 PRO A CA 1
ATOM 801 C C . PRO A 1 109 ? -13.860 -57.969 15.002 1.00 69.31 109 PRO A C 1
ATOM 803 O O . PRO A 1 109 ? -15.038 -58.339 15.048 1.00 69.31 109 PRO A O 1
ATOM 806 N N . PRO A 1 110 ? -12.997 -58.216 16.004 1.00 68.88 110 PRO A N 1
ATOM 807 C CA . PRO A 1 110 ? -13.382 -58.934 17.210 1.00 68.88 110 PRO A CA 1
ATOM 808 C C . PRO A 1 110 ? -14.484 -58.177 17.974 1.00 68.88 110 PRO A C 1
ATOM 810 O O . PRO A 1 110 ? -14.462 -56.943 18.028 1.00 68.88 110 PRO A O 1
ATOM 813 N N . PRO A 1 111 ? -15.448 -58.895 18.576 1.00 66.88 111 PRO A N 1
ATOM 814 C CA . PRO A 1 111 ? -16.547 -58.282 19.308 1.00 66.88 111 PRO A CA 1
ATOM 815 C C . PRO A 1 111 ? -16.032 -57.538 20.545 1.00 66.88 111 PRO A C 1
ATOM 817 O O . PRO A 1 111 ? -15.292 -58.089 21.361 1.00 66.88 111 PRO A O 1
ATOM 820 N N . MET A 1 112 ? -16.443 -56.277 20.693 1.00 66.56 112 MET A N 1
ATOM 821 C CA . MET A 1 112 ? -16.174 -55.501 21.903 1.00 66.56 112 MET A CA 1
ATOM 822 C C . MET A 1 112 ? -16.982 -56.071 23.083 1.00 66.56 112 MET A C 1
ATOM 824 O O . MET A 1 112 ? -18.183 -56.316 22.926 1.00 66.56 112 MET A O 1
ATOM 828 N N . PRO A 1 113 ? -16.372 -56.263 24.268 1.00 59.97 113 PRO A N 1
ATOM 829 C CA . PRO A 1 113 ? -17.093 -56.706 25.457 1.00 59.97 113 PRO A CA 1
ATOM 830 C C . PRO A 1 113 ? -18.193 -55.699 25.826 1.00 59.97 113 PRO A C 1
ATOM 832 O O . PRO A 1 113 ? -17.896 -54.553 26.151 1.00 59.97 113 PRO A O 1
ATOM 835 N N . GLY A 1 114 ? -19.461 -56.120 25.764 1.00 60.41 114 GLY A N 1
ATOM 836 C CA . GLY A 1 114 ? -20.605 -55.327 26.242 1.00 60.41 114 GLY A CA 1
ATOM 837 C C . GLY A 1 114 ? -21.801 -55.201 25.294 1.00 60.41 114 GLY A C 1
ATOM 838 O O . GLY A 1 114 ? -22.833 -54.686 25.716 1.00 60.41 114 GLY A O 1
ATOM 839 N N . MET A 1 115 ? -21.726 -55.679 24.048 1.00 59.28 115 MET A N 1
ATOM 840 C CA . MET A 1 115 ? -22.902 -55.726 23.167 1.00 59.28 115 MET A CA 1
ATOM 841 C C . MET A 1 115 ? -23.636 -57.062 23.305 1.00 59.28 115 MET A C 1
ATOM 843 O O . MET A 1 115 ? -23.066 -58.128 23.087 1.00 59.28 115 MET A O 1
ATOM 847 N N . ALA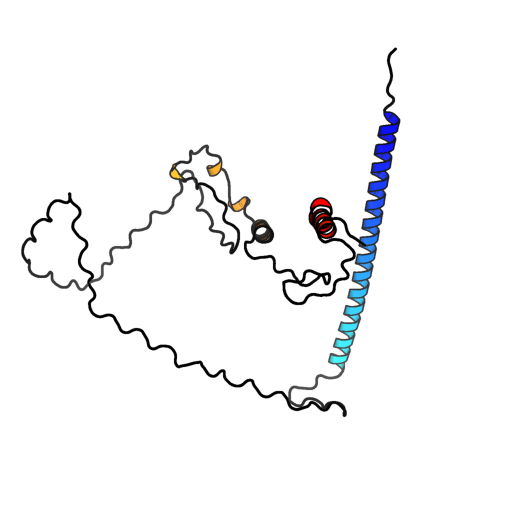 A 1 116 ? -24.908 -56.979 23.707 1.00 61.81 116 ALA A N 1
ATOM 848 C CA . ALA A 1 116 ? -25.826 -58.109 23.793 1.00 61.81 116 ALA A CA 1
ATOM 849 C C . ALA A 1 116 ? -25.915 -58.854 22.444 1.00 61.81 116 ALA A C 1
ATOM 851 O O . ALA A 1 116 ? -25.789 -58.217 21.391 1.00 61.81 116 ALA A O 1
ATOM 852 N N . PRO A 1 117 ? -26.118 -60.186 22.453 1.00 62.88 117 PRO A N 1
ATOM 853 C CA . PRO A 1 117 ? -26.138 -60.975 21.228 1.00 62.88 117 PRO A CA 1
ATOM 854 C C . PRO A 1 117 ? -27.256 -60.497 20.285 1.00 62.88 117 PRO A C 1
ATOM 856 O O . PRO A 1 117 ? -28.347 -60.157 20.756 1.00 62.88 117 PRO A O 1
ATOM 859 N N . PRO A 1 118 ? -27.009 -60.463 18.962 1.00 67.62 118 PRO A N 1
ATOM 860 C CA . PRO A 1 118 ? -28.037 -60.101 17.999 1.00 67.62 118 PRO A CA 1
ATOM 861 C C . PRO A 1 118 ? -29.185 -61.125 18.049 1.00 67.62 118 PRO A C 1
ATOM 863 O O . PRO A 1 118 ? -28.932 -62.321 18.230 1.00 67.62 118 PRO A O 1
ATOM 866 N N . PRO A 1 119 ? -30.446 -60.679 17.902 1.00 66.12 119 PRO A N 1
ATOM 867 C CA . PRO A 1 119 ? -31.596 -61.571 17.926 1.00 66.12 119 PRO A CA 1
ATOM 868 C C . PRO A 1 119 ? -31.535 -62.573 16.759 1.00 66.12 119 PRO A C 1
ATOM 870 O O . PRO A 1 119 ? -31.012 -62.240 15.690 1.00 66.12 119 PRO A O 1
ATOM 873 N N . PRO A 1 120 ? -32.052 -63.800 16.949 1.00 62.06 120 PRO A N 1
ATOM 874 C CA . PRO A 1 120 ? -31.964 -64.853 15.948 1.00 62.06 120 PRO A CA 1
ATOM 875 C C . PRO A 1 120 ? -32.718 -64.459 14.669 1.00 62.06 120 PRO A C 1
ATOM 877 O O . PRO A 1 120 ? -33.769 -63.814 14.750 1.00 62.06 120 PRO A O 1
ATOM 880 N N . PRO A 1 121 ? -32.215 -64.849 13.484 1.00 58.81 121 PRO A N 1
ATOM 881 C CA . PRO A 1 121 ? -32.882 -64.561 12.224 1.00 58.81 121 PRO A CA 1
ATOM 882 C C . PRO A 1 121 ? -34.216 -65.309 12.173 1.00 58.81 121 PRO A C 1
ATOM 884 O O . PRO A 1 121 ? -34.260 -66.540 12.153 1.00 58.81 121 PRO A O 1
ATOM 887 N N . LEU A 1 122 ? -35.311 -64.548 12.168 1.00 59.78 122 LEU A N 1
ATOM 888 C CA . LEU A 1 122 ? -36.645 -65.078 11.925 1.00 59.78 122 LEU A CA 1
ATOM 889 C C . LEU A 1 122 ? -36.692 -65.605 10.484 1.00 59.78 122 LEU A C 1
ATOM 891 O O . LEU A 1 122 ? -36.262 -64.925 9.552 1.00 59.78 122 LEU A O 1
ATOM 895 N N . GLY A 1 123 ? -37.151 -66.847 10.341 1.00 50.00 123 GLY A N 1
ATOM 896 C CA . GLY A 1 123 ? -37.054 -67.646 9.126 1.00 50.00 123 GLY A CA 1
ATOM 897 C C . GLY A 1 123 ? -37.573 -66.980 7.849 1.00 50.00 123 GLY A C 1
ATOM 898 O O . GLY A 1 123 ? -38.492 -66.166 7.855 1.00 50.00 123 GLY A O 1
ATOM 899 N N . MET A 1 124 ? -36.946 -67.407 6.753 1.00 54.47 124 MET A N 1
ATOM 900 C CA . MET A 1 124 ? -37.236 -67.127 5.349 1.00 54.47 124 MET A CA 1
ATOM 901 C C . MET A 1 124 ? -38.745 -67.043 5.041 1.00 54.47 124 MET A C 1
ATOM 903 O O . MET A 1 124 ? -39.413 -68.063 4.874 1.00 54.47 124 MET A O 1
ATOM 907 N N . GLY A 1 125 ? -39.271 -65.823 4.914 1.00 60.56 125 GLY A N 1
ATOM 908 C CA . GLY A 1 125 ? -40.497 -65.563 4.157 1.00 60.56 125 GLY A CA 1
ATOM 909 C C . GLY A 1 125 ? -40.186 -65.536 2.654 1.00 60.56 125 GLY A C 1
ATOM 910 O O . GLY A 1 125 ? -39.056 -65.201 2.287 1.00 60.56 125 GLY A O 1
ATOM 911 N N . PRO A 1 126 ? -41.132 -65.910 1.772 1.00 58.44 126 PRO A N 1
ATOM 912 C CA . PRO A 1 126 ? -40.882 -65.943 0.334 1.00 58.44 126 PRO A CA 1
ATOM 913 C C . PRO A 1 126 ? -40.448 -64.557 -0.173 1.00 58.44 126 PRO A C 1
ATOM 915 O O . PRO A 1 126 ? -40.936 -63.543 0.338 1.00 58.44 126 PRO A O 1
ATOM 918 N N . PRO A 1 127 ? -39.524 -64.493 -1.151 1.00 59.12 127 PRO A N 1
ATOM 919 C CA . PRO A 1 127 ? -39.001 -63.227 -1.643 1.00 59.12 127 PRO A CA 1
ATOM 920 C C . PRO A 1 127 ? -40.151 -62.360 -2.177 1.00 59.12 127 PRO A C 1
ATOM 922 O O . PRO A 1 127 ? -41.014 -62.871 -2.899 1.00 59.12 127 PRO A O 1
ATOM 925 N N . PRO A 1 128 ? -40.193 -61.064 -1.824 1.00 58.47 128 PRO A N 1
ATOM 926 C CA . PRO A 1 128 ? -41.237 -60.178 -2.305 1.00 58.47 128 PRO A CA 1
ATOM 927 C C . PRO A 1 128 ? -41.149 -60.050 -3.835 1.00 58.47 128 PRO A C 1
ATOM 929 O O . PRO A 1 128 ? -40.044 -60.044 -4.390 1.00 58.47 128 PRO A O 1
ATOM 932 N N . PRO A 1 129 ? -42.295 -59.962 -4.532 1.00 56.28 129 PRO A N 1
ATOM 933 C CA . PRO A 1 129 ? -42.325 -59.876 -5.983 1.00 56.28 129 PRO A CA 1
ATOM 934 C C . PRO A 1 129 ? -41.629 -58.596 -6.474 1.00 56.28 129 PRO A C 1
ATOM 936 O O . PRO A 1 129 ? -41.641 -57.574 -5.780 1.00 56.28 129 PRO A O 1
ATOM 939 N N . PRO A 1 130 ? -41.022 -58.626 -7.673 1.00 57.34 130 PRO A N 1
ATOM 940 C CA . PRO A 1 130 ? -40.297 -57.487 -8.212 1.00 57.34 130 PRO A CA 1
ATOM 941 C C . PRO A 1 130 ? -41.275 -56.352 -8.529 1.00 57.34 130 PRO A C 1
ATOM 943 O O . PRO A 1 130 ? -42.073 -56.440 -9.462 1.00 57.34 130 PRO A O 1
ATOM 946 N N . MET A 1 131 ? -41.202 -55.268 -7.757 1.00 57.41 131 MET A N 1
ATOM 947 C CA . MET A 1 131 ? -41.947 -54.043 -8.040 1.00 57.41 131 MET A CA 1
ATOM 948 C C . MET A 1 131 ? -41.284 -53.318 -9.216 1.00 57.41 131 MET A C 1
ATOM 950 O O . MET A 1 131 ? -40.332 -52.555 -9.057 1.00 57.41 131 MET A O 1
ATOM 954 N N . ILE A 1 132 ? -41.796 -53.581 -10.417 1.00 51.00 132 ILE A N 1
ATOM 955 C CA . ILE A 1 132 ? -41.648 -52.708 -11.582 1.00 51.00 132 ILE A CA 1
ATOM 956 C C . ILE A 1 132 ? -42.484 -51.456 -11.296 1.00 51.00 132 ILE A C 1
ATOM 958 O O . ILE A 1 132 ? -43.707 -51.533 -11.229 1.00 51.00 132 ILE A O 1
ATOM 962 N N . GLY A 1 133 ? -41.838 -50.304 -11.121 1.00 45.56 133 GLY A N 1
ATOM 963 C CA . GLY A 1 133 ? -42.540 -49.023 -11.003 1.00 45.56 133 GLY A CA 1
ATOM 964 C C . GLY A 1 133 ? -41.844 -48.062 -10.056 1.00 45.56 133 GLY A C 1
ATOM 965 O O . GLY A 1 133 ? -41.948 -48.180 -8.840 1.00 45.56 133 GLY A O 1
ATOM 966 N N . GLY A 1 134 ? -41.118 -47.108 -10.635 1.00 51.16 134 GLY A N 1
ATOM 967 C CA . GLY A 1 134 ? -40.357 -46.102 -9.915 1.00 51.16 134 GLY A CA 1
ATOM 968 C C . GLY A 1 134 ? -41.212 -45.254 -8.980 1.00 51.16 134 GLY A C 1
ATOM 969 O O . GLY A 1 134 ? -42.040 -44.469 -9.422 1.00 51.16 134 GLY A O 1
ATOM 970 N N . PHE A 1 135 ? -40.900 -45.336 -7.693 1.00 45.12 135 PHE A N 1
ATOM 971 C CA . PHE A 1 135 ? -41.053 -44.228 -6.763 1.00 45.12 135 PHE A CA 1
ATOM 972 C C . PHE A 1 135 ? -39.738 -44.107 -6.000 1.00 45.12 135 PHE A C 1
ATOM 974 O O . PHE A 1 135 ? -39.538 -44.711 -4.949 1.00 45.12 135 PHE A O 1
ATOM 981 N N . MET A 1 136 ? -38.802 -43.343 -6.572 1.00 48.09 136 MET A N 1
ATOM 982 C CA . MET A 1 136 ? -37.728 -42.755 -5.780 1.00 48.09 136 MET A CA 1
ATOM 983 C C . MET A 1 136 ? -38.406 -41.912 -4.706 1.00 48.09 136 MET A C 1
ATOM 985 O O . MET A 1 136 ? -39.043 -40.906 -5.020 1.00 48.09 136 MET A O 1
ATOM 989 N N . ALA A 1 137 ? -3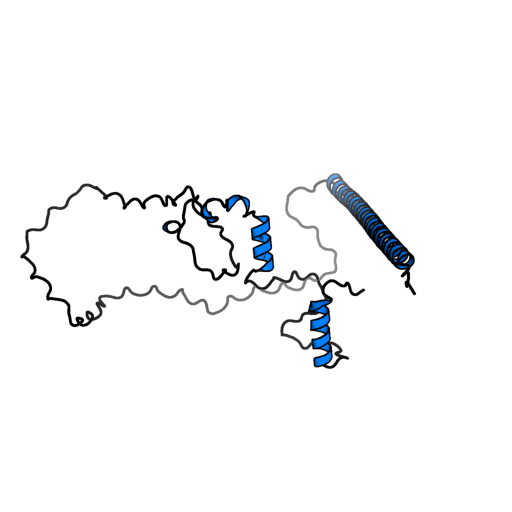8.287 -42.331 -3.445 1.00 56.34 137 ALA A N 1
ATOM 990 C CA . ALA A 1 137 ? -38.504 -41.420 -2.336 1.00 56.34 137 ALA A CA 1
ATOM 991 C C . ALA A 1 137 ? -37.682 -40.155 -2.637 1.00 56.34 137 ALA A C 1
ATOM 993 O O . ALA A 1 137 ? -36.497 -40.283 -2.976 1.00 56.34 137 ALA A O 1
ATOM 994 N N . PRO A 1 138 ? -38.288 -38.954 -2.606 1.00 53.34 138 PRO A N 1
ATOM 995 C CA . PRO A 1 138 ? -37.537 -37.747 -2.880 1.00 53.34 138 PRO A CA 1
ATOM 996 C C . PRO A 1 138 ? -36.373 -37.692 -1.883 1.00 53.34 138 PRO A C 1
ATOM 998 O O . PRO A 1 138 ? -36.563 -38.034 -0.709 1.00 53.34 138 PRO A O 1
ATOM 1001 N N . PRO A 1 139 ? -35.160 -37.318 -2.330 1.00 55.00 139 PRO A N 1
ATOM 1002 C CA . PRO A 1 139 ? -34.027 -37.185 -1.428 1.00 55.00 139 PRO A CA 1
ATOM 1003 C C . PRO A 1 139 ? -34.444 -36.263 -0.278 1.00 55.00 139 PRO A C 1
ATOM 1005 O O . PRO A 1 139 ? -35.191 -35.311 -0.531 1.00 55.00 139 PRO A O 1
ATOM 1008 N N . PRO A 1 140 ? -34.010 -36.522 0.971 1.00 54.06 140 PRO A N 1
ATOM 1009 C CA . PRO A 1 140 ? -34.354 -35.657 2.088 1.00 54.06 140 PRO A CA 1
ATOM 1010 C C . PRO A 1 140 ? -33.975 -34.231 1.698 1.00 54.06 140 PRO A C 1
ATOM 1012 O O . PRO A 1 140 ? -32.797 -33.928 1.487 1.00 54.06 140 PRO A O 1
ATOM 1015 N N . MET A 1 141 ? -34.989 -33.378 1.521 1.00 53.22 141 MET A N 1
ATOM 1016 C CA . MET A 1 141 ? -34.781 -31.963 1.269 1.00 53.22 141 MET A CA 1
ATOM 1017 C C . MET A 1 141 ? -33.948 -31.460 2.440 1.00 53.22 141 MET A C 1
ATOM 1019 O O . MET A 1 141 ? -34.414 -31.453 3.580 1.00 53.22 141 MET A O 1
ATOM 1023 N N . LYS A 1 142 ? -32.684 -31.105 2.173 1.00 53.75 142 LYS A N 1
ATOM 1024 C CA . LYS A 1 142 ? -31.867 -30.368 3.133 1.00 53.75 142 LYS A CA 1
ATOM 1025 C C . LYS A 1 142 ? -32.708 -29.167 3.531 1.00 53.75 142 LYS A C 1
ATOM 1027 O O . LYS A 1 142 ? -33.065 -28.373 2.661 1.00 53.75 142 LYS A O 1
ATOM 1032 N N . ALA A 1 143 ? -33.069 -29.099 4.812 1.00 51.53 143 ALA A N 1
ATOM 1033 C CA . ALA A 1 143 ? -33.772 -27.956 5.358 1.00 51.53 143 ALA A CA 1
ATOM 1034 C C . ALA A 1 143 ? -33.068 -26.689 4.850 1.00 51.53 143 ALA A C 1
ATOM 1036 O O . ALA A 1 143 ? -31.829 -26.660 4.859 1.00 51.53 143 ALA A O 1
ATOM 1037 N N . PRO A 1 144 ? -33.808 -25.687 4.344 1.00 49.59 144 PRO A N 1
ATOM 1038 C CA . PRO A 1 144 ? -33.185 -24.430 3.985 1.00 49.59 144 PRO A CA 1
ATOM 1039 C C . PRO A 1 144 ? -32.416 -23.954 5.217 1.00 49.59 144 PRO A C 1
ATOM 1041 O O . PRO A 1 144 ? -32.933 -24.003 6.333 1.00 49.59 144 PRO A O 1
ATOM 1044 N N . ASP A 1 145 ? -31.155 -23.585 5.013 1.00 55.97 145 ASP A N 1
ATOM 1045 C CA . ASP A 1 145 ? -30.258 -23.054 6.036 1.00 55.97 145 ASP A CA 1
ATOM 1046 C C . ASP A 1 145 ? -30.766 -21.654 6.418 1.00 55.97 145 ASP A C 1
ATOM 1048 O O . ASP A 1 145 ? -30.190 -20.632 6.053 1.00 55.97 145 ASP A O 1
ATOM 1052 N N . VAL A 1 146 ? -31.957 -21.588 7.020 1.00 53.16 146 VAL A N 1
ATOM 1053 C CA . VAL A 1 146 ? -32.580 -20.344 7.453 1.00 53.16 146 VAL A CA 1
ATOM 1054 C C . VAL A 1 146 ? -31.871 -19.973 8.741 1.00 53.16 146 VAL A C 1
ATOM 1056 O O . VAL A 1 146 ? -32.188 -20.479 9.820 1.00 53.16 146 VAL A O 1
ATOM 1059 N N . LEU A 1 147 ? -30.841 -19.136 8.609 1.00 56.34 147 LEU A N 1
ATOM 1060 C CA . LEU A 1 147 ? -30.131 -18.626 9.767 1.00 56.34 147 LEU A CA 1
ATOM 1061 C C . LEU A 1 147 ? -31.114 -17.830 10.654 1.00 56.34 147 LEU A C 1
ATOM 1063 O O . LEU A 1 147 ? -31.921 -17.047 10.140 1.00 56.34 147 LEU A O 1
ATOM 1067 N N . PRO A 1 148 ? -31.039 -17.987 11.986 1.00 57.78 148 PRO A N 1
ATOM 1068 C CA . PRO A 1 148 ? -31.858 -17.226 12.922 1.00 57.78 148 PRO A CA 1
ATOM 1069 C C . PRO A 1 148 ? -31.682 -15.710 12.750 1.00 57.78 148 PRO A C 1
ATOM 1071 O O . PRO A 1 148 ? -30.592 -15.234 12.434 1.00 57.78 148 PRO A O 1
ATOM 1074 N N . HIS A 1 149 ? -32.741 -14.947 13.030 1.00 52.97 149 HIS A N 1
ATOM 1075 C CA . HIS A 1 149 ? -32.726 -13.477 13.125 1.00 52.97 149 HIS A CA 1
ATOM 1076 C C . HIS A 1 149 ? -32.405 -12.703 11.826 1.00 52.97 149 HIS A C 1
ATOM 1078 O O . HIS A 1 149 ? -31.941 -11.568 11.886 1.00 52.97 149 HIS A O 1
ATOM 1084 N N . GLY A 1 150 ? -32.663 -13.273 10.642 1.00 58.47 150 GLY A N 1
ATOM 1085 C CA . GLY A 1 150 ? -32.520 -12.547 9.366 1.00 58.47 150 GLY A CA 1
ATOM 1086 C C . GLY A 1 150 ? -31.082 -12.435 8.844 1.00 58.47 150 GLY A C 1
ATOM 1087 O O . GLY A 1 150 ? -30.813 -11.666 7.918 1.00 58.47 150 GLY A O 1
ATOM 1088 N N . LEU A 1 151 ? -30.159 -13.220 9.408 1.00 57.34 151 LEU A N 1
ATOM 1089 C CA . LEU A 1 151 ? -28.809 -13.398 8.880 1.00 57.34 151 LEU A CA 1
ATOM 1090 C C . LEU A 1 151 ? -28.883 -13.998 7.466 1.00 57.34 151 LEU A C 1
ATOM 1092 O O . LEU A 1 151 ? -29.484 -15.049 7.246 1.00 57.34 151 LEU A O 1
ATOM 1096 N N . LYS A 1 152 ? -28.278 -13.326 6.485 1.00 60.25 152 LYS A N 1
ATOM 1097 C CA . LYS A 1 152 ? -28.216 -13.838 5.110 1.00 60.25 152 LYS A CA 1
ATOM 1098 C C . LYS A 1 152 ? -27.187 -14.975 5.019 1.00 60.25 152 LYS A C 1
ATOM 1100 O O . LYS A 1 152 ? -26.175 -14.917 5.722 1.00 60.25 152 LYS A O 1
ATOM 1105 N N . PRO A 1 153 ? -27.403 -15.986 4.155 1.00 62.03 153 PRO A N 1
ATOM 1106 C CA . PRO A 1 153 ? -26.409 -17.022 3.901 1.00 62.03 153 PRO A CA 1
ATOM 1107 C C . PRO A 1 153 ? -25.055 -16.401 3.551 1.00 62.03 153 PRO A C 1
ATOM 1109 O O . PRO A 1 153 ? -24.979 -15.522 2.693 1.00 62.03 153 PRO A O 1
ATOM 1112 N N . LYS A 1 154 ? -23.988 -16.853 4.220 1.00 60.69 154 LYS A N 1
ATOM 1113 C CA . LYS A 1 154 ? -22.631 -16.358 3.970 1.00 60.69 154 LYS A CA 1
ATOM 1114 C C . LYS A 1 154 ? -22.235 -16.611 2.522 1.00 60.69 154 LYS A C 1
ATOM 1116 O O . LYS A 1 154 ? -22.147 -17.763 2.089 1.00 60.69 154 LYS A O 1
ATOM 1121 N N . LYS A 1 155 ? -21.933 -15.540 1.793 1.00 63.47 155 LYS A N 1
ATOM 1122 C CA . LYS A 1 155 ? -21.331 -15.628 0.467 1.00 63.47 155 LYS A CA 1
ATOM 1123 C C . LYS A 1 155 ? -19.944 -16.245 0.597 1.00 63.47 155 LYS A C 1
ATOM 1125 O O . LYS A 1 155 ? -19.079 -15.744 1.314 1.00 63.47 155 LYS A O 1
ATOM 1130 N N . LYS A 1 156 ? -19.754 -17.394 -0.050 1.00 59.38 156 LYS A N 1
ATOM 1131 C CA . LYS A 1 156 ? -18.453 -18.058 -0.117 1.00 59.38 156 LYS A CA 1
ATOM 1132 C C . LYS A 1 156 ? -17.607 -17.307 -1.136 1.00 59.38 156 LYS A C 1
ATOM 1134 O O . LYS A 1 156 ? -17.882 -17.376 -2.328 1.00 59.38 156 LYS A O 1
ATOM 1139 N N . TRP A 1 157 ? -16.610 -16.582 -0.650 1.00 60.81 157 TRP A N 1
ATOM 1140 C CA . TRP A 1 157 ? -15.592 -15.965 -1.488 1.00 60.81 157 TRP A CA 1
ATOM 1141 C C . TRP A 1 157 ? -14.470 -16.976 -1.692 1.00 60.81 157 TRP A C 1
ATOM 1143 O O . TRP A 1 157 ? -13.868 -17.430 -0.716 1.00 60.81 157 TRP A O 1
ATOM 1153 N N . ASP A 1 158 ? -14.230 -17.367 -2.940 1.00 56.09 158 ASP A N 1
ATOM 1154 C CA . ASP A 1 158 ? -13.105 -18.229 -3.284 1.00 56.09 158 ASP A CA 1
ATOM 1155 C C . ASP A 1 158 ? -11.874 -17.355 -3.531 1.00 56.09 158 ASP A C 1
ATOM 1157 O O . ASP A 1 158 ? -11.757 -16.698 -4.562 1.00 56.09 158 ASP A O 1
ATOM 1161 N N . ILE A 1 159 ? -10.998 -17.272 -2.528 1.00 62.22 159 ILE A N 1
ATOM 1162 C CA . ILE A 1 159 ? -9.728 -16.547 -2.619 1.00 62.22 159 ILE A CA 1
ATOM 1163 C C . ILE A 1 159 ? -8.625 -17.579 -2.431 1.00 62.22 159 ILE A C 1
ATOM 1165 O O . ILE A 1 159 ? -8.306 -17.993 -1.312 1.00 62.22 159 ILE A O 1
ATOM 1169 N N . GLU A 1 160 ? -8.058 -18.031 -3.544 1.00 63.53 160 GLU A N 1
ATOM 1170 C CA . GLU A 1 160 ? -7.021 -19.052 -3.543 1.00 63.53 160 GLU A CA 1
ATOM 1171 C C . GLU A 1 160 ? -5.705 -18.493 -2.967 1.00 63.53 160 GLU A C 1
ATOM 1173 O O . GLU A 1 160 ? -5.194 -17.458 -3.392 1.00 63.53 160 GLU A O 1
ATOM 1178 N N . GLY A 1 161 ? -5.112 -19.198 -2.000 1.00 64.88 161 GLY A N 1
ATOM 1179 C CA . GLY A 1 161 ? -3.765 -18.899 -1.499 1.00 64.88 161 GLY A CA 1
ATOM 1180 C C . GLY A 1 161 ? -3.678 -17.892 -0.350 1.00 64.88 161 GLY A C 1
ATOM 1181 O O . GLY A 1 161 ? -2.578 -17.686 0.166 1.00 64.88 161 GLY A O 1
ATOM 1182 N N . LEU A 1 162 ? -4.785 -17.314 0.120 1.00 74.75 162 LEU A N 1
ATOM 1183 C CA . LEU A 1 162 ? -4.780 -16.488 1.329 1.00 74.75 162 LEU A CA 1
ATOM 1184 C C . LEU A 1 162 ? -4.583 -17.354 2.587 1.00 74.75 162 LEU A C 1
ATOM 1186 O O . LEU A 1 162 ? -5.203 -18.411 2.732 1.00 74.75 162 LEU A O 1
ATOM 1190 N N . LYS A 1 163 ? -3.733 -16.915 3.524 1.00 74.75 163 LYS A N 1
ATOM 1191 C CA . LYS A 1 163 ? -3.597 -17.604 4.818 1.00 74.75 163 LYS A CA 1
ATOM 1192 C C . LYS A 1 163 ? -4.922 -17.552 5.583 1.00 74.75 163 LYS A C 1
ATOM 1194 O O . LYS A 1 163 ? -5.477 -16.481 5.810 1.00 74.75 163 LYS A O 1
ATOM 1199 N N . ARG A 1 164 ? -5.416 -18.716 6.015 1.00 77.88 164 ARG A N 1
ATOM 1200 C CA . ARG A 1 164 ? -6.646 -18.816 6.810 1.00 77.88 164 ARG A CA 1
ATOM 1201 C C . ARG A 1 164 ? -6.422 -18.230 8.208 1.00 77.88 164 ARG A C 1
ATOM 1203 O O . ARG A 1 164 ? -5.481 -18.622 8.894 1.00 77.88 164 ARG A O 1
ATOM 1210 N N . ALA A 1 165 ? -7.311 -17.337 8.639 1.00 81.12 165 ALA A N 1
ATOM 1211 C CA . ALA A 1 165 ? -7.339 -16.858 10.017 1.00 81.12 165 ALA A CA 1
ATOM 1212 C C . ALA A 1 165 ? -7.741 -17.995 10.973 1.00 81.12 165 ALA A C 1
ATOM 1214 O O . ALA A 1 165 ? -8.676 -18.749 10.696 1.00 81.12 165 ALA A O 1
ATOM 1215 N N . ASN A 1 166 ? -7.038 -18.123 12.099 1.00 86.25 166 ASN A N 1
ATOM 1216 C CA . ASN A 1 166 ? -7.327 -19.134 13.112 1.00 86.25 166 ASN A CA 1
ATOM 1217 C C . ASN A 1 166 ? -8.282 -18.560 14.171 1.00 86.25 166 ASN A C 1
ATOM 1219 O O . ASN A 1 166 ? -7.837 -18.004 15.173 1.00 86.25 166 ASN A O 1
ATOM 1223 N N . TRP A 1 167 ? -9.592 -18.643 13.919 1.00 88.94 167 TRP A N 1
ATOM 1224 C CA . TRP A 1 167 ? -10.635 -18.202 14.851 1.00 88.94 167 TRP A CA 1
ATOM 1225 C C . TRP A 1 167 ? -11.648 -19.309 15.159 1.00 88.94 167 TRP A C 1
ATOM 1227 O O . TRP A 1 167 ? -11.824 -20.259 14.393 1.00 88.94 167 TRP A O 1
ATOM 1237 N N . ASN A 1 168 ? -12.374 -19.154 16.267 1.00 84.06 168 ASN A N 1
ATOM 1238 C CA . ASN A 1 168 ? -13.511 -20.009 16.593 1.00 84.06 168 ASN A CA 1
ATOM 1239 C C . ASN A 1 168 ? -14.768 -19.488 15.888 1.00 84.06 168 ASN A C 1
ATOM 1241 O O . ASN A 1 168 ? -15.158 -18.335 16.056 1.00 84.06 168 ASN A O 1
ATOM 1245 N N . THR A 1 169 ? -15.404 -20.341 15.085 1.00 83.62 169 THR A N 1
ATOM 1246 C CA . THR A 1 169 ? -16.600 -19.956 14.323 1.00 83.62 169 THR A CA 1
ATOM 1247 C C . THR A 1 169 ? -17.809 -19.849 15.248 1.00 83.62 169 THR A C 1
ATOM 1249 O O . THR A 1 169 ? -18.132 -20.795 15.966 1.00 83.62 169 THR A O 1
ATOM 1252 N N . ILE A 1 170 ? -18.506 -18.713 15.203 1.00 78.19 170 ILE A N 1
ATOM 1253 C CA . ILE A 1 170 ? -19.726 -18.494 15.982 1.00 78.19 170 ILE A CA 1
ATOM 1254 C C . ILE A 1 170 ? -20.905 -19.151 15.261 1.00 78.19 170 ILE A C 1
ATOM 1256 O O . ILE A 1 170 ? -21.133 -18.908 14.075 1.00 78.19 170 ILE A O 1
ATOM 1260 N N . LYS A 1 171 ? -21.656 -19.989 15.981 1.00 77.62 171 LYS A N 1
ATOM 1261 C CA . LYS A 1 171 ? -22.841 -20.662 15.446 1.00 77.62 171 LYS A CA 1
ATOM 1262 C C . LYS A 1 171 ? -24.027 -19.687 15.420 1.00 77.62 171 LYS A C 1
ATOM 1264 O O . LYS A 1 171 ? -24.324 -19.084 16.454 1.00 77.62 171 LYS A O 1
ATOM 1269 N N . PRO A 1 172 ? -24.749 -19.555 14.295 1.00 69.44 172 PRO A N 1
ATOM 1270 C CA . PRO A 1 172 ? -25.916 -18.676 14.202 1.00 69.44 172 PRO A CA 1
ATOM 1271 C C . PRO A 1 172 ? -27.001 -18.960 15.249 1.00 69.44 172 PRO A C 1
ATOM 1273 O O . PRO A 1 172 ? -27.678 -18.048 15.705 1.00 69.44 172 PRO A O 1
ATOM 1276 N N . GLN A 1 173 ? -27.126 -20.218 15.676 1.00 71.56 173 GLN A N 1
ATOM 1277 C CA . GLN A 1 173 ? -28.112 -20.679 16.659 1.00 71.56 173 GLN A CA 1
ATOM 1278 C C . GLN A 1 173 ? -27.823 -20.191 18.084 1.00 71.56 173 GLN A C 1
ATOM 1280 O O . GLN A 1 173 ? -28.720 -20.178 18.917 1.00 71.56 173 GLN A O 1
ATOM 1285 N N . THR A 1 174 ? -26.583 -19.784 18.369 1.00 73.19 174 THR A N 1
ATOM 1286 C CA . THR A 1 174 ? -26.189 -19.242 19.680 1.00 73.19 174 THR A CA 1
ATOM 1287 C C . THR A 1 174 ? -26.220 -17.712 19.724 1.00 73.19 174 THR A C 1
ATOM 1289 O O . THR A 1 174 ? -25.886 -17.122 20.748 1.00 73.19 174 THR A O 1
ATOM 1292 N N . LEU A 1 175 ? -26.580 -17.051 18.616 1.00 73.25 175 LEU A N 1
ATOM 1293 C CA . LEU A 1 175 ? -26.632 -15.594 18.528 1.00 73.25 175 LEU A CA 1
ATOM 1294 C C . LEU A 1 175 ? -27.989 -15.068 19.002 1.00 73.25 175 LEU A C 1
ATOM 1296 O O . LEU A 1 175 ? -29.034 -15.529 18.555 1.00 73.25 175 LEU A O 1
ATOM 1300 N N . SER A 1 176 ? -27.959 -14.064 19.877 1.00 73.12 176 SER A N 1
ATOM 1301 C CA . SER A 1 176 ? -29.150 -13.305 20.260 1.00 73.12 176 SER A CA 1
ATOM 1302 C C . SER A 1 176 ? -29.504 -12.261 19.198 1.00 73.12 176 SER A C 1
ATOM 1304 O O . SER A 1 176 ? -28.623 -11.738 18.517 1.00 73.12 176 SER A O 1
ATOM 1306 N N . GLU A 1 177 ? -30.782 -11.890 19.104 1.00 71.06 177 GLU A N 1
ATOM 1307 C CA . GLU A 1 177 ? -31.284 -10.865 18.172 1.00 71.06 177 GLU A CA 1
ATOM 1308 C C . GLU A 1 177 ? -30.576 -9.503 18.319 1.00 71.06 177 GLU A C 1
ATOM 1310 O O . GLU A 1 177 ? -30.394 -8.758 17.359 1.00 71.06 177 GLU A O 1
ATOM 1315 N N . LYS A 1 178 ? -30.109 -9.183 19.533 1.00 76.19 178 LYS A N 1
ATOM 1316 C CA . LYS A 1 178 ? -29.368 -7.946 19.831 1.00 76.19 178 LYS A CA 1
ATOM 1317 C C . LYS A 1 178 ? -27.867 -8.044 19.536 1.00 76.19 178 LYS A C 1
ATOM 1319 O O . LYS A 1 178 ? -27.161 -7.051 19.716 1.00 76.19 178 LYS A O 1
ATOM 1324 N N . SER A 1 179 ? -27.369 -9.209 19.119 1.00 80.12 179 SER A N 1
ATOM 1325 C CA . SER A 1 179 ? -25.947 -9.435 18.870 1.00 80.12 179 SER A CA 1
ATOM 1326 C C . SER A 1 179 ? -25.438 -8.581 17.712 1.00 80.12 179 SER A C 1
ATOM 1328 O O . SER A 1 179 ? -26.107 -8.420 16.691 1.00 80.12 179 SER A O 1
ATOM 1330 N N . PHE A 1 180 ? -24.217 -8.065 17.859 1.00 82.62 180 PHE A N 1
ATOM 1331 C CA . PHE A 1 180 ? -23.531 -7.279 16.832 1.00 82.62 180 PHE A CA 1
ATOM 1332 C C . PHE A 1 180 ? -23.551 -7.985 15.468 1.00 82.62 180 PHE A C 1
ATOM 1334 O O . PHE A 1 180 ? -23.896 -7.371 14.462 1.00 82.62 180 PHE A O 1
ATOM 1341 N N . TRP A 1 181 ? -23.293 -9.295 15.453 1.00 81.62 181 TRP A N 1
ATOM 1342 C CA . TRP A 1 181 ? -23.227 -10.112 14.239 1.00 81.62 181 TRP A CA 1
ATOM 1343 C C . TRP A 1 181 ? -24.540 -10.172 13.447 1.00 81.62 181 TRP A C 1
ATOM 1345 O O . TRP A 1 181 ? -24.488 -10.337 12.236 1.00 81.62 181 TRP A O 1
ATOM 1355 N N . VAL A 1 182 ? -25.697 -9.984 14.095 1.00 74.06 182 VAL A N 1
ATOM 1356 C CA . VAL A 1 182 ? -27.018 -9.952 13.432 1.00 74.06 182 VAL A CA 1
ATOM 1357 C C . VAL A 1 182 ? -27.231 -8.639 12.662 1.00 74.06 182 VAL A C 1
ATOM 1359 O O . VAL A 1 182 ? -27.951 -8.609 11.668 1.00 74.06 182 VAL A O 1
ATOM 1362 N N . LYS A 1 183 ? -26.573 -7.548 13.080 1.00 76.62 183 LYS A N 1
ATOM 1363 C CA . LYS A 1 183 ? -26.703 -6.213 12.465 1.00 76.62 183 LYS A CA 1
ATOM 1364 C C . LYS A 1 183 ? -25.673 -5.942 11.364 1.00 76.62 183 LYS A C 1
ATOM 1366 O O . LYS A 1 183 ? -25.855 -5.018 10.571 1.00 76.62 183 LYS A O 1
ATOM 1371 N N . VAL A 1 184 ? -24.582 -6.706 11.327 1.00 79.56 184 VAL A N 1
ATOM 1372 C CA . VAL A 1 184 ? -23.485 -6.517 10.369 1.00 79.56 184 VAL A CA 1
ATOM 1373 C C . VAL A 1 184 ? -23.874 -7.049 8.992 1.00 79.56 184 VAL A C 1
ATOM 1375 O O . VAL A 1 184 ? -24.288 -8.193 8.840 1.00 79.56 184 VAL A O 1
ATOM 1378 N N . GLN A 1 185 ? -23.698 -6.216 7.966 1.00 75.94 185 GLN A N 1
ATOM 1379 C CA . GLN A 1 185 ? -23.931 -6.588 6.570 1.00 75.94 185 GLN A CA 1
ATOM 1380 C C . GLN A 1 185 ? -22.593 -6.897 5.892 1.00 75.94 185 GLN A C 1
ATOM 1382 O O . GLN A 1 185 ? -21.932 -5.989 5.390 1.00 75.94 185 GLN A O 1
ATOM 1387 N N . GLU A 1 186 ? -22.203 -8.174 5.865 1.00 73.38 186 GLU A N 1
ATOM 1388 C CA . GLU A 1 186 ? -20.921 -8.622 5.287 1.00 73.38 186 GLU A CA 1
ATOM 1389 C C . GLU A 1 186 ? -20.749 -8.184 3.815 1.00 73.38 186 GLU A C 1
ATOM 1391 O O . GLU A 1 186 ? -19.666 -7.761 3.424 1.00 73.38 186 GLU A O 1
ATOM 1396 N N . GLU A 1 187 ? -21.829 -8.163 3.025 1.00 70.06 187 GLU A N 1
ATOM 1397 C CA . GLU A 1 187 ? -21.816 -7.741 1.608 1.00 70.06 187 GLU A CA 1
ATOM 1398 C C . GLU A 1 187 ? -21.412 -6.274 1.387 1.00 70.06 187 GLU A C 1
ATOM 1400 O O . GLU A 1 187 ? -20.985 -5.920 0.295 1.00 70.06 187 GLU A O 1
ATOM 1405 N N . LYS A 1 188 ? -21.558 -5.402 2.395 1.00 73.94 188 LYS A N 1
ATOM 1406 C CA . LYS A 1 188 ? -21.112 -3.999 2.300 1.00 73.94 188 LYS A CA 1
ATOM 1407 C C . LYS A 1 188 ? -19.649 -3.817 2.690 1.00 73.94 188 LYS A C 1
ATOM 1409 O O . LYS A 1 188 ? -19.065 -2.788 2.373 1.00 73.94 188 LYS A O 1
ATOM 1414 N N . LEU A 1 189 ? -19.089 -4.779 3.422 1.00 72.62 189 LEU A N 1
ATOM 1415 C CA . LEU A 1 189 ? -17.718 -4.731 3.932 1.00 72.62 189 LEU A CA 1
ATOM 1416 C C . LEU A 1 189 ? -16.739 -5.495 3.032 1.00 72.62 189 LEU A C 1
ATOM 1418 O O . LEU A 1 189 ? -15.544 -5.218 3.064 1.00 72.62 189 LEU A O 1
ATOM 1422 N N . ALA A 1 190 ? -17.233 -6.439 2.228 1.00 76.00 190 ALA A N 1
ATOM 1423 C CA . ALA A 1 190 ? -16.445 -7.170 1.247 1.00 76.00 190 ALA A CA 1
ATOM 1424 C C . ALA A 1 190 ? -16.579 -6.527 -0.145 1.00 76.00 190 ALA A C 1
ATOM 1426 O O . ALA A 1 190 ? -17.633 -6.619 -0.771 1.00 76.00 190 ALA A O 1
ATOM 1427 N N . SER A 1 191 ? -15.503 -5.914 -0.647 1.00 79.81 191 SER A N 1
ATOM 1428 C CA . SER A 1 191 ? -15.375 -5.502 -2.052 1.00 79.81 191 SER A CA 1
ATOM 1429 C C . SER A 1 191 ? -14.251 -6.286 -2.744 1.00 79.81 191 SER A C 1
ATOM 1431 O O . SER A 1 191 ? -13.290 -6.664 -2.068 1.00 79.81 191 SER A O 1
ATOM 1433 N N . PRO A 1 192 ? -14.331 -6.524 -4.069 1.00 79.31 192 PRO A N 1
ATOM 1434 C CA . PRO A 1 192 ? -13.269 -7.198 -4.821 1.00 79.31 192 PRO A CA 1
ATOM 1435 C C . PRO A 1 192 ? -11.888 -6.571 -4.589 1.00 79.31 192 PRO A C 1
ATOM 1437 O O . PRO A 1 192 ? -10.948 -7.289 -4.275 1.00 79.31 192 PRO A O 1
ATOM 1440 N N . ASP A 1 193 ? -11.799 -5.237 -4.580 1.00 81.44 193 ASP A N 1
ATOM 1441 C CA . ASP A 1 193 ? -10.539 -4.513 -4.358 1.00 81.44 193 ASP A CA 1
ATOM 1442 C C . ASP A 1 193 ? -9.913 -4.795 -2.981 1.00 81.44 193 ASP A C 1
ATOM 1444 O O . ASP A 1 193 ? -8.692 -4.913 -2.848 1.00 81.44 193 ASP A O 1
ATOM 1448 N N . ILE A 1 194 ? -10.740 -4.930 -1.934 1.00 83.62 194 ILE A N 1
ATOM 1449 C CA . ILE A 1 194 ? -10.264 -5.283 -0.588 1.00 83.62 194 ILE A CA 1
ATOM 1450 C C . ILE A 1 194 ? -9.749 -6.725 -0.581 1.00 83.62 194 ILE A C 1
ATOM 1452 O O . ILE A 1 194 ? -8.706 -7.002 0.016 1.00 83.62 194 ILE A O 1
ATOM 1456 N N . LEU A 1 195 ? -10.459 -7.642 -1.242 1.00 81.12 195 LEU A N 1
ATOM 1457 C CA . LEU A 1 195 ? -10.065 -9.048 -1.328 1.00 81.12 195 LEU A CA 1
ATOM 1458 C C . LEU A 1 195 ? -8.760 -9.217 -2.121 1.00 81.12 195 LEU A C 1
ATOM 1460 O O . LEU A 1 195 ? -7.874 -9.949 -1.672 1.00 81.12 195 LEU A O 1
ATOM 1464 N N . ASP A 1 196 ? -8.594 -8.477 -3.215 1.00 81.88 196 ASP A N 1
ATOM 1465 C CA . ASP A 1 196 ? -7.377 -8.458 -4.030 1.00 81.88 196 ASP A CA 1
ATOM 1466 C C . ASP A 1 196 ? -6.196 -7.847 -3.267 1.00 81.88 196 ASP A C 1
ATOM 1468 O O . ASP A 1 196 ? -5.089 -8.395 -3.273 1.00 81.88 196 ASP A O 1
ATOM 1472 N N . GLY A 1 197 ? -6.426 -6.759 -2.525 1.00 81.81 197 GLY A N 1
ATOM 1473 C CA . GLY A 1 197 ? -5.422 -6.170 -1.639 1.00 81.81 197 GLY A CA 1
ATOM 1474 C C . GLY A 1 197 ? -4.975 -7.133 -0.534 1.00 81.81 197 GLY A C 1
ATOM 1475 O O . GLY A 1 197 ? -3.777 -7.257 -0.253 1.00 81.81 197 GLY A O 1
ATOM 1476 N N . LEU A 1 198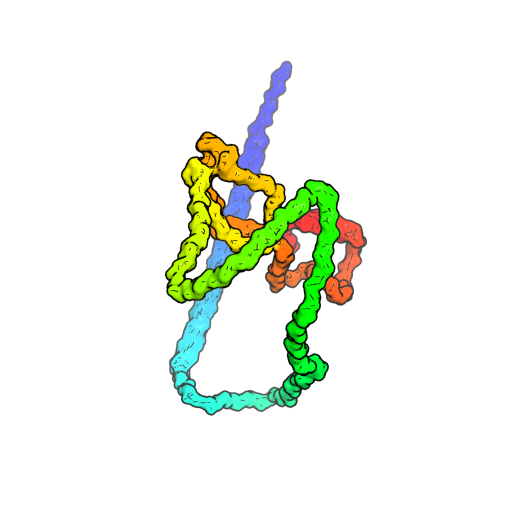 ? -5.918 -7.866 0.066 1.00 84.62 198 LEU A N 1
ATOM 1477 C CA . LEU A 1 198 ? -5.621 -8.895 1.063 1.00 84.62 198 LEU A CA 1
ATOM 1478 C C . LEU A 1 198 ? -4.835 -10.056 0.453 1.00 84.62 198 LEU A C 1
ATOM 1480 O O . LEU A 1 198 ? -3.818 -10.459 1.021 1.00 84.62 198 LEU A O 1
ATOM 1484 N N . ALA A 1 199 ? -5.249 -10.553 -0.712 1.00 82.94 199 ALA A N 1
ATOM 1485 C CA . ALA A 1 199 ? -4.518 -11.582 -1.439 1.00 82.94 199 ALA A CA 1
ATOM 1486 C C . ALA A 1 199 ? -3.089 -11.115 -1.758 1.00 82.94 199 ALA A C 1
ATOM 1488 O O . ALA A 1 199 ? -2.132 -11.827 -1.463 1.00 82.94 199 ALA A O 1
ATOM 1489 N N . ALA A 1 200 ? -2.900 -9.887 -2.241 1.00 80.44 200 ALA A N 1
ATOM 1490 C CA . ALA A 1 200 ? -1.578 -9.354 -2.563 1.00 80.44 200 ALA A CA 1
ATOM 1491 C C . ALA A 1 200 ? -0.635 -9.261 -1.346 1.00 80.44 200 ALA A C 1
ATOM 1493 O O . ALA A 1 200 ? 0.571 -9.475 -1.483 1.00 80.44 200 ALA A O 1
ATOM 1494 N N . LYS A 1 201 ? -1.153 -8.938 -0.153 1.00 82.44 201 LYS A N 1
ATOM 1495 C CA . LYS A 1 201 ? -0.332 -8.743 1.060 1.00 82.44 201 LYS A CA 1
ATOM 1496 C C . LYS A 1 201 ? -0.150 -10.005 1.900 1.00 82.44 201 LYS A C 1
ATOM 1498 O O . LYS A 1 201 ? 0.882 -10.148 2.553 1.00 82.44 201 LYS A O 1
ATOM 1503 N N . PHE A 1 202 ? -1.129 -10.904 1.890 1.00 81.00 202 PHE A N 1
ATOM 1504 C CA . PHE A 1 202 ? -1.182 -12.076 2.769 1.00 81.00 202 PHE A CA 1
ATOM 1505 C C . PHE A 1 202 ? -1.224 -13.411 2.007 1.00 81.00 202 PHE A C 1
ATOM 1507 O O . PHE A 1 202 ? -1.463 -14.458 2.621 1.00 81.00 202 PHE A O 1
ATOM 1514 N N . SER A 1 203 ? -0.979 -13.403 0.691 1.00 80.19 203 SER A N 1
ATOM 1515 C CA . SER A 1 203 ? -0.816 -14.630 -0.092 1.00 80.19 203 SER A CA 1
ATOM 1516 C C . SER A 1 203 ? 0.302 -15.502 0.478 1.00 80.19 203 SER A C 1
ATOM 1518 O O . SER A 1 203 ? 1.371 -15.045 0.888 1.00 80.19 203 SER A O 1
ATOM 1520 N N . SER A 1 204 ? 0.029 -16.800 0.493 1.00 71.00 204 SER A N 1
ATOM 1521 C CA . SER A 1 204 ? 0.963 -17.857 0.872 1.00 71.00 204 SER A CA 1
ATOM 1522 C C . SER A 1 204 ? 1.929 -18.189 -0.267 1.00 71.00 204 SER A C 1
ATOM 1524 O O . SER A 1 204 ? 2.961 -18.815 -0.025 1.00 71.00 204 SER A O 1
ATOM 1526 N N . LYS A 1 205 ? 1.603 -17.784 -1.506 1.00 69.75 205 LYS A N 1
ATOM 1527 C CA . LYS A 1 205 ? 2.491 -17.921 -2.663 1.00 69.75 205 LYS A CA 1
ATOM 1528 C C . LYS A 1 205 ? 3.559 -16.821 -2.546 1.00 69.75 205 LYS A C 1
ATOM 1530 O O . LYS A 1 205 ? 3.192 -15.660 -2.359 1.00 69.75 205 LYS A O 1
ATOM 1535 N N . PRO A 1 206 ? 4.865 -17.147 -2.609 1.00 61.03 206 PRO A N 1
ATOM 1536 C CA . PRO A 1 206 ? 5.906 -16.127 -2.572 1.00 61.03 206 PRO A CA 1
ATOM 1537 C C . PRO A 1 206 ? 5.634 -15.101 -3.680 1.00 61.03 206 PRO A C 1
ATOM 1539 O O . PRO A 1 206 ? 5.271 -15.508 -4.787 1.00 61.03 206 PRO A O 1
ATOM 1542 N N . PRO A 1 207 ? 5.763 -13.789 -3.405 1.00 56.38 207 PRO A N 1
ATOM 1543 C CA . PRO A 1 207 ? 5.498 -12.773 -4.408 1.00 56.38 207 PRO A CA 1
ATOM 1544 C C . PRO A 1 207 ? 6.385 -13.056 -5.618 1.00 56.38 207 PRO A C 1
ATOM 1546 O O . PRO A 1 207 ? 7.612 -13.123 -5.491 1.00 56.38 207 PRO A O 1
ATOM 1549 N N . VAL A 1 208 ? 5.758 -13.253 -6.779 1.00 54.97 208 VAL A N 1
ATOM 1550 C CA . VAL A 1 208 ? 6.466 -13.276 -8.057 1.00 54.97 208 VAL A CA 1
ATOM 1551 C C . VAL A 1 208 ? 7.069 -11.889 -8.188 1.00 54.97 208 VAL A C 1
ATOM 1553 O O . VAL A 1 208 ? 6.367 -10.917 -8.461 1.00 54.97 208 VAL A O 1
ATOM 1556 N N . ARG A 1 209 ? 8.364 -11.777 -7.886 1.00 49.03 209 ARG A N 1
ATOM 1557 C CA . ARG A 1 209 ? 9.127 -10.564 -8.153 1.00 49.03 209 ARG A CA 1
ATOM 1558 C C . ARG A 1 209 ? 9.025 -10.352 -9.657 1.00 49.03 209 ARG A C 1
ATOM 1560 O O . ARG A 1 209 ? 9.614 -11.119 -10.414 1.00 49.03 209 ARG A O 1
ATOM 1567 N N . LYS A 1 210 ? 8.221 -9.376 -10.086 1.00 46.00 210 LYS A N 1
ATOM 1568 C CA . LYS A 1 210 ? 8.341 -8.843 -11.439 1.00 46.00 210 LYS A CA 1
ATOM 1569 C C . LYS A 1 210 ? 9.790 -8.386 -11.557 1.00 46.00 210 LYS A C 1
ATOM 1571 O O . LYS A 1 210 ? 10.293 -7.697 -10.672 1.00 46.00 210 LYS A O 1
ATOM 1576 N N . VAL A 1 211 ? 10.471 -8.918 -12.559 1.00 44.94 211 VAL A N 1
ATOM 1577 C CA . VAL A 1 211 ? 11.885 -8.681 -12.837 1.00 44.94 211 VAL A CA 1
ATOM 1578 C C . VAL A 1 211 ? 11.998 -7.294 -13.471 1.00 44.94 211 VAL A C 1
ATOM 1580 O O . VAL A 1 211 ? 12.310 -7.173 -14.640 1.00 44.94 211 VAL A O 1
ATOM 1583 N N . ASP A 1 212 ? 11.678 -6.265 -12.698 1.00 41.91 212 ASP A N 1
ATOM 1584 C CA . ASP A 1 212 ? 11.957 -4.862 -13.004 1.00 41.91 212 ASP A CA 1
ATOM 1585 C C . ASP A 1 212 ? 12.584 -4.263 -11.750 1.00 41.91 212 ASP A C 1
ATOM 1587 O O . ASP A 1 212 ? 12.009 -3.451 -11.041 1.00 41.91 212 ASP A O 1
ATOM 1591 N N . ASP A 1 213 ? 13.733 -4.825 -11.399 1.00 36.59 213 ASP A N 1
ATOM 1592 C CA . ASP A 1 213 ? 14.812 -4.088 -10.764 1.00 36.59 213 ASP A CA 1
ATOM 1593 C C . ASP A 1 213 ? 16.064 -4.942 -10.925 1.00 36.59 213 ASP A C 1
ATOM 1595 O O . ASP A 1 213 ? 16.309 -5.931 -10.223 1.00 36.59 213 ASP A O 1
ATOM 1599 N N . VAL A 1 214 ? 16.851 -4.581 -11.934 1.00 49.00 214 VAL A N 1
ATOM 1600 C CA . VAL A 1 214 ? 18.253 -4.962 -12.024 1.00 49.00 214 VAL A CA 1
ATOM 1601 C C . VAL A 1 214 ? 18.959 -4.242 -10.879 1.00 49.00 214 VAL A C 1
ATOM 1603 O O . VAL A 1 214 ? 19.535 -3.198 -11.106 1.00 49.00 214 VAL A O 1
ATOM 1606 N N . ILE A 1 215 ? 18.879 -4.769 -9.656 1.00 49.00 215 ILE A N 1
ATOM 1607 C CA . ILE A 1 215 ? 19.913 -4.695 -8.613 1.00 49.00 215 ILE A CA 1
ATOM 1608 C C . ILE A 1 215 ? 19.660 -5.872 -7.651 1.00 49.00 215 ILE A C 1
ATOM 1610 O O . ILE A 1 215 ? 18.841 -5.855 -6.737 1.00 49.00 215 ILE A O 1
ATOM 1614 N N . ASP A 1 216 ? 20.387 -6.946 -7.946 1.00 50.31 216 ASP A N 1
ATOM 1615 C CA . ASP A 1 216 ? 20.964 -7.899 -7.001 1.00 50.31 216 ASP A CA 1
ATOM 1616 C C . ASP A 1 216 ? 20.049 -8.501 -5.912 1.00 50.31 216 ASP A C 1
ATOM 1618 O O . ASP A 1 216 ? 20.046 -8.130 -4.735 1.00 50.31 216 ASP A O 1
ATOM 1622 N N . LYS A 1 217 ? 19.336 -9.568 -6.281 1.00 43.47 217 LYS A N 1
ATOM 1623 C CA . LYS A 1 217 ? 18.983 -10.615 -5.314 1.00 43.47 217 LYS A CA 1
ATOM 1624 C C . LYS A 1 217 ? 19.108 -11.985 -5.957 1.00 43.47 217 LYS A C 1
ATOM 1626 O O . LYS A 1 217 ? 18.122 -12.651 -6.274 1.00 43.47 217 LYS A O 1
ATOM 1631 N N . GLY A 1 218 ? 20.364 -12.387 -6.142 1.00 38.03 218 GLY A N 1
ATOM 1632 C CA . GLY A 1 218 ? 20.738 -13.746 -6.504 1.00 38.03 218 GLY A CA 1
ATOM 1633 C C . GLY A 1 218 ? 20.148 -14.752 -5.519 1.00 38.03 218 GLY A C 1
ATOM 1634 O O . GLY A 1 218 ? 20.597 -14.878 -4.378 1.00 38.03 218 GLY A O 1
ATOM 1635 N N . GLY A 1 219 ? 19.144 -15.492 -5.989 1.00 37.09 219 GLY A N 1
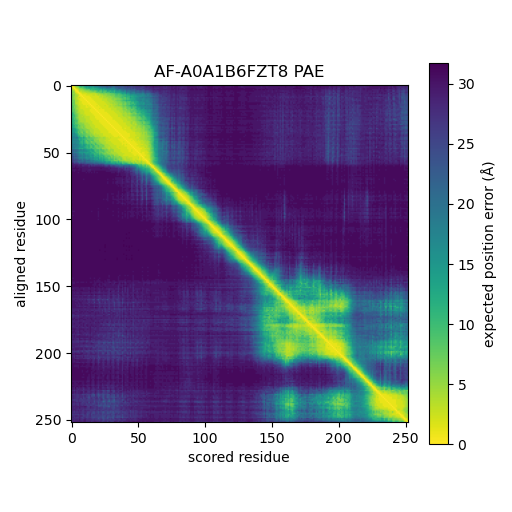ATOM 1636 C CA . GLY A 1 219 ? 18.915 -16.846 -5.517 1.00 37.09 219 GLY A CA 1
ATOM 1637 C C . GLY A 1 219 ? 20.195 -17.653 -5.711 1.00 37.09 219 GLY A C 1
ATOM 1638 O O . GLY A 1 219 ? 20.987 -17.388 -6.614 1.00 37.09 219 GLY A O 1
ATOM 1639 N N . THR A 1 220 ? 20.405 -18.608 -4.815 1.00 44.78 220 THR A N 1
ATOM 1640 C CA . THR A 1 220 ? 21.424 -19.651 -4.903 1.00 44.78 220 THR A CA 1
ATOM 1641 C C . THR A 1 220 ? 21.653 -20.072 -6.351 1.00 44.78 220 THR A C 1
ATOM 1643 O O . THR A 1 220 ? 20.789 -20.734 -6.911 1.00 44.78 220 THR A O 1
ATOM 1646 N N . LEU A 1 221 ? 22.766 -19.629 -6.944 1.00 45.34 221 LEU A N 1
ATOM 1647 C CA . LEU A 1 221 ? 23.583 -20.267 -7.981 1.00 45.34 221 LEU A CA 1
ATOM 1648 C C . LEU A 1 221 ? 24.474 -19.185 -8.613 1.00 45.34 221 LEU A C 1
ATOM 1650 O O . LEU A 1 221 ? 23.992 -18.202 -9.163 1.00 45.34 221 LEU A O 1
ATOM 1654 N N . LYS A 1 222 ? 25.788 -19.433 -8.565 1.00 44.81 222 LYS A N 1
ATOM 1655 C CA . LYS A 1 222 ? 26.912 -18.568 -8.972 1.00 44.81 222 LYS A CA 1
ATOM 1656 C C . LYS A 1 222 ? 27.288 -17.528 -7.910 1.00 44.81 222 LYS A C 1
ATOM 1658 O O . LYS A 1 222 ? 26.611 -16.529 -7.707 1.00 44.81 222 LYS A O 1
ATOM 1663 N N . LYS A 1 223 ? 28.430 -17.769 -7.246 1.00 51.06 223 LYS A N 1
ATOM 1664 C CA . LYS A 1 223 ? 29.213 -16.739 -6.545 1.00 51.06 223 LYS A CA 1
ATOM 1665 C C . LYS A 1 223 ? 29.529 -15.640 -7.562 1.00 51.06 223 LYS A C 1
ATOM 1667 O O . LYS A 1 223 ? 30.555 -15.695 -8.237 1.00 51.06 223 LYS A O 1
ATOM 1672 N N . VAL A 1 224 ? 28.641 -14.663 -7.696 1.00 46.78 224 VAL A N 1
ATOM 1673 C CA . VAL A 1 224 ? 29.006 -13.371 -8.260 1.00 46.78 224 VAL A CA 1
ATOM 1674 C C . VAL A 1 224 ? 30.067 -12.830 -7.311 1.00 46.78 224 VAL A C 1
ATOM 1676 O O . VAL A 1 224 ? 29.845 -12.762 -6.099 1.00 46.78 224 VAL A O 1
ATOM 1679 N N . LYS A 1 225 ? 31.259 -12.537 -7.835 1.00 52.59 225 LYS A N 1
ATOM 1680 C CA . LYS A 1 225 ? 32.293 -11.790 -7.113 1.00 52.59 225 LYS A CA 1
ATOM 1681 C C . LYS A 1 225 ? 31.787 -10.354 -6.939 1.00 52.59 225 LYS A C 1
ATOM 1683 O O . LYS A 1 225 ? 32.279 -9.439 -7.582 1.00 52.59 225 LYS A O 1
ATOM 1688 N N . ALA A 1 226 ? 30.757 -10.172 -6.119 1.00 60.66 226 ALA A N 1
ATOM 1689 C CA . ALA A 1 226 ? 30.403 -8.866 -5.606 1.00 60.66 226 ALA A CA 1
ATOM 1690 C C . ALA A 1 226 ? 31.579 -8.426 -4.731 1.00 60.66 226 ALA A C 1
ATOM 1692 O O . ALA A 1 226 ? 31.988 -9.170 -3.832 1.00 60.66 226 ALA A O 1
ATOM 1693 N N . LEU A 1 227 ? 32.162 -7.266 -5.033 1.00 56.12 227 LEU A N 1
ATOM 1694 C CA . LEU A 1 227 ? 33.209 -6.662 -4.217 1.00 56.12 227 LEU A CA 1
ATOM 1695 C C . LEU A 1 227 ? 32.592 -6.291 -2.864 1.00 56.12 227 LEU A C 1
ATOM 1697 O O . LEU A 1 227 ? 32.021 -5.220 -2.682 1.00 56.12 227 LEU A O 1
ATOM 1701 N N . LYS A 1 228 ? 32.643 -7.227 -1.916 1.00 71.56 228 LYS A N 1
ATOM 1702 C CA . LYS A 1 228 ? 32.208 -7.002 -0.540 1.00 71.56 228 LYS A CA 1
ATOM 1703 C C . LYS A 1 228 ? 33.332 -6.286 0.190 1.00 71.56 228 LYS A C 1
ATOM 1705 O O . LYS A 1 228 ? 34.247 -6.922 0.694 1.00 71.56 228 LYS A O 1
ATOM 1710 N N . VAL A 1 229 ? 33.256 -4.960 0.203 1.00 80.81 229 VAL A N 1
ATOM 1711 C CA . VAL A 1 229 ? 34.148 -4.104 1.003 1.00 80.81 229 VAL A CA 1
ATOM 1712 C C . VAL A 1 229 ? 33.767 -4.166 2.489 1.00 80.81 229 VAL A C 1
ATOM 1714 O O . VAL A 1 229 ? 34.597 -3.945 3.360 1.00 80.81 229 VAL A O 1
ATOM 1717 N N . LEU A 1 230 ? 32.506 -4.499 2.783 1.00 84.44 230 LEU A N 1
ATOM 1718 C CA . LEU A 1 230 ? 31.976 -4.588 4.138 1.00 84.44 230 LEU A CA 1
ATOM 1719 C C . LEU A 1 230 ? 32.051 -6.013 4.691 1.00 84.44 230 LEU A C 1
ATOM 1721 O O . LEU A 1 230 ? 31.694 -6.979 4.011 1.00 84.44 230 LEU A O 1
ATOM 1725 N N . GLU A 1 231 ? 32.407 -6.112 5.971 1.00 88.69 231 GLU A N 1
ATOM 1726 C CA . GLU A 1 231 ? 32.312 -7.345 6.752 1.00 88.69 231 GLU A CA 1
ATOM 1727 C C . GLU A 1 231 ? 30.869 -7.893 6.759 1.00 88.69 231 GLU A C 1
ATOM 1729 O O . GLU A 1 231 ? 29.914 -7.106 6.837 1.00 88.69 231 GLU A O 1
ATOM 1734 N N . PRO A 1 232 ? 30.660 -9.227 6.749 1.00 86.31 232 PRO A N 1
ATOM 1735 C CA . PRO A 1 232 ? 29.329 -9.830 6.630 1.00 86.31 232 PRO A CA 1
ATOM 1736 C C . PRO A 1 232 ? 28.312 -9.321 7.658 1.00 86.31 232 PRO A C 1
ATOM 1738 O O . PRO A 1 232 ? 27.145 -9.109 7.328 1.00 86.31 232 PRO A O 1
ATOM 1741 N N . LYS A 1 233 ? 28.757 -9.076 8.897 1.00 89.38 233 LYS A N 1
ATOM 1742 C CA . LYS A 1 233 ? 27.895 -8.587 9.980 1.00 89.38 233 LYS A CA 1
ATOM 1743 C C . LYS A 1 233 ? 27.491 -7.125 9.790 1.00 89.38 233 LYS A C 1
ATOM 1745 O O . LYS A 1 233 ? 26.336 -6.779 10.023 1.00 89.38 233 LYS A O 1
ATOM 1750 N N . ALA A 1 234 ? 28.412 -6.284 9.320 1.00 89.06 234 ALA A N 1
ATOM 1751 C CA . ALA A 1 234 ? 28.114 -4.890 9.006 1.00 89.06 234 ALA A CA 1
ATOM 1752 C C . ALA A 1 234 ? 27.134 -4.798 7.826 1.00 89.06 234 ALA A C 1
ATOM 1754 O O . ALA A 1 234 ? 26.121 -4.106 7.920 1.00 89.06 234 ALA A O 1
ATOM 1755 N N . ALA A 1 235 ? 27.369 -5.573 6.762 1.00 88.88 235 ALA A N 1
ATOM 1756 C CA . ALA A 1 235 ? 26.478 -5.636 5.606 1.00 88.88 235 ALA A CA 1
ATOM 1757 C C . ALA A 1 235 ? 25.062 -6.117 5.979 1.00 88.88 235 ALA A C 1
ATOM 1759 O O . ALA A 1 235 ? 24.074 -5.547 5.516 1.00 88.88 235 ALA A O 1
ATOM 1760 N N . GLN A 1 236 ? 24.942 -7.128 6.847 1.00 90.75 236 GLN A N 1
ATOM 1761 C CA . GLN A 1 236 ? 23.643 -7.617 7.318 1.00 90.75 236 GLN A CA 1
ATOM 1762 C C . GLN A 1 236 ? 22.898 -6.563 8.146 1.00 90.75 236 GLN A C 1
ATOM 1764 O O . GLN A 1 236 ? 21.714 -6.331 7.906 1.00 90.75 236 GLN A O 1
ATOM 1769 N N . ASN A 1 237 ? 23.584 -5.901 9.082 1.00 90.12 237 ASN A N 1
ATOM 1770 C CA . ASN A 1 237 ? 22.986 -4.852 9.908 1.00 90.12 237 ASN A CA 1
ATOM 1771 C C . ASN A 1 237 ? 22.463 -3.692 9.050 1.00 90.12 237 ASN A C 1
ATOM 1773 O O . ASN A 1 237 ? 21.338 -3.237 9.251 1.00 90.12 237 ASN A O 1
ATOM 1777 N N . LEU A 1 238 ? 23.243 -3.264 8.053 1.00 89.31 238 LEU A N 1
ATOM 1778 C CA . LEU A 1 238 ? 22.814 -2.244 7.098 1.00 89.31 238 LEU A CA 1
ATOM 1779 C C . LEU A 1 238 ? 21.639 -2.736 6.251 1.00 89.31 238 LEU A C 1
ATOM 1781 O O . LEU A 1 238 ? 20.656 -2.020 6.119 1.00 89.31 238 LEU A O 1
ATOM 1785 N N . SER A 1 239 ? 21.663 -3.973 5.750 1.00 86.50 239 SER A N 1
ATOM 1786 C CA . SER A 1 239 ? 20.534 -4.524 4.990 1.00 86.50 239 SER A CA 1
ATOM 1787 C C . SER A 1 239 ? 19.236 -4.568 5.805 1.00 86.50 239 SER A C 1
ATOM 1789 O O . SER A 1 239 ? 18.166 -4.364 5.232 1.00 86.50 239 SER A O 1
ATOM 1791 N N . ILE A 1 240 ? 19.311 -4.831 7.113 1.00 91.19 240 ILE A N 1
ATOM 1792 C CA . ILE A 1 240 ? 18.152 -4.799 8.016 1.00 91.19 240 ILE A CA 1
ATOM 1793 C C . ILE A 1 240 ? 17.674 -3.360 8.220 1.00 91.19 240 ILE A C 1
ATOM 1795 O O . ILE A 1 240 ? 16.475 -3.102 8.134 1.00 91.19 240 ILE A O 1
ATOM 1799 N N . LEU A 1 241 ? 18.592 -2.420 8.455 1.00 90.69 241 LEU A N 1
ATOM 1800 C CA . LEU A 1 241 ? 18.260 -1.008 8.657 1.00 90.69 241 LEU A CA 1
ATOM 1801 C C . LEU A 1 241 ? 17.602 -0.395 7.409 1.00 90.69 241 LEU A C 1
ATOM 1803 O O . LEU A 1 241 ? 16.552 0.243 7.511 1.00 90.69 241 LEU A O 1
ATOM 1807 N N . LEU A 1 242 ? 18.192 -0.646 6.238 1.00 88.56 242 LEU A N 1
ATOM 1808 C CA . LEU A 1 242 ? 17.725 -0.162 4.939 1.00 88.56 242 LEU A CA 1
ATOM 1809 C C . LEU A 1 242 ? 16.406 -0.830 4.530 1.00 88.56 242 LEU A C 1
ATOM 1811 O O . LEU A 1 242 ? 15.474 -0.156 4.112 1.00 88.56 242 LEU A O 1
ATOM 1815 N N . GLY A 1 243 ? 16.284 -2.150 4.705 1.00 86.00 243 GLY A N 1
ATOM 1816 C CA . GLY A 1 243 ? 15.058 -2.889 4.378 1.00 86.00 243 GLY A CA 1
ATOM 1817 C C . GLY A 1 243 ? 13.921 -2.730 5.396 1.00 86.00 243 GLY A C 1
ATOM 1818 O O . GLY A 1 243 ? 12.777 -3.079 5.098 1.00 86.00 243 GLY A O 1
ATOM 1819 N N . GLY A 1 244 ? 14.224 -2.236 6.597 1.00 87.88 244 GLY A N 1
ATOM 1820 C CA . GLY A 1 244 ? 13.273 -1.995 7.676 1.00 87.88 244 GLY A CA 1
ATOM 1821 C C . GLY A 1 244 ? 12.860 -0.531 7.739 1.00 87.88 244 GLY A C 1
ATOM 1822 O O . GLY A 1 244 ? 11.960 -0.096 7.020 1.00 87.88 244 GLY A O 1
ATOM 1823 N N . SER A 1 245 ? 13.514 0.220 8.625 1.00 86.06 245 SER A N 1
ATOM 1824 C CA . SER A 1 245 ? 13.152 1.601 8.960 1.00 86.06 245 SER A CA 1
ATOM 1825 C C . SER A 1 245 ? 13.314 2.575 7.796 1.00 86.06 245 SER A C 1
ATOM 1827 O O . SER A 1 245 ? 12.575 3.552 7.726 1.00 86.06 245 SER A O 1
ATOM 1829 N 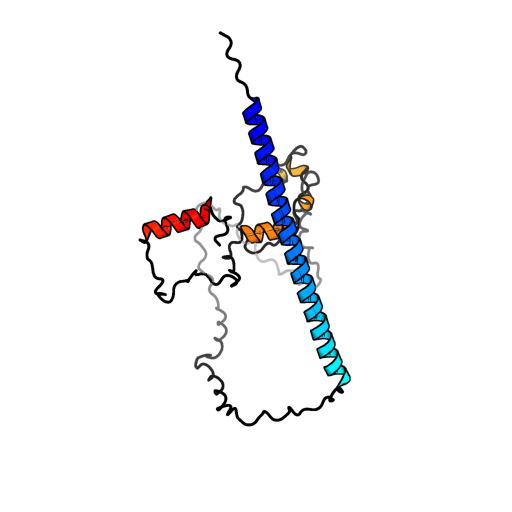N . LEU A 1 246 ? 14.253 2.318 6.881 1.00 85.25 246 LEU A N 1
ATOM 1830 C CA . LEU A 1 246 ? 14.579 3.241 5.790 1.00 85.25 246 LEU A CA 1
ATOM 1831 C C . LEU A 1 246 ? 14.061 2.785 4.418 1.00 85.25 246 LEU A C 1
ATOM 1833 O O . LEU A 1 246 ? 14.396 3.392 3.409 1.00 85.25 246 LEU A O 1
ATOM 1837 N N . LYS A 1 247 ? 13.184 1.773 4.364 1.00 86.25 247 LYS A N 1
ATOM 1838 C CA . LYS A 1 247 ? 12.710 1.164 3.103 1.00 86.25 247 LYS A CA 1
ATOM 1839 C C . LYS A 1 247 ? 11.950 2.106 2.160 1.00 86.25 247 LYS A C 1
ATOM 1841 O O . LYS A 1 247 ? 11.641 1.726 1.039 1.00 86.25 247 LYS A O 1
ATOM 1846 N N . HIS A 1 248 ? 11.571 3.284 2.648 1.00 85.75 248 HIS A N 1
ATOM 1847 C CA . HIS A 1 248 ? 10.845 4.307 1.897 1.00 85.75 248 HIS A CA 1
ATOM 1848 C C . HIS A 1 248 ? 11.747 5.453 1.422 1.00 85.75 248 HIS A C 1
ATOM 1850 O O . HIS A 1 248 ? 11.261 6.347 0.735 1.00 85.75 248 HIS A O 1
ATOM 1856 N N . LEU A 1 249 ? 13.030 5.457 1.796 1.00 83.12 249 LEU A N 1
ATOM 1857 C CA . LEU A 1 249 ? 13.986 6.451 1.322 1.00 83.12 249 LEU A CA 1
ATOM 1858 C C . LEU A 1 249 ? 14.539 6.015 -0.036 1.00 83.12 249 LEU A C 1
ATOM 1860 O O . LEU A 1 249 ? 15.004 4.888 -0.191 1.00 83.12 249 LEU A O 1
ATOM 1864 N N . SER A 1 250 ? 14.478 6.919 -1.014 1.00 74.31 250 SER A N 1
ATOM 1865 C CA . SER A 1 250 ? 15.145 6.735 -2.301 1.00 74.31 250 SER A CA 1
ATOM 1866 C C . SER A 1 250 ? 16.634 7.010 -2.127 1.00 74.31 250 SER A C 1
ATOM 1868 O O . SER A 1 250 ? 17.009 8.069 -1.623 1.00 74.31 250 SER A O 1
ATOM 1870 N N . TYR A 1 251 ? 17.472 6.070 -2.550 1.00 73.94 251 TYR A N 1
ATOM 1871 C CA . TYR A 1 251 ? 18.916 6.261 -2.633 1.00 73.94 251 TYR A CA 1
ATOM 1872 C C . TYR A 1 251 ? 19.225 6.654 -4.077 1.00 73.94 251 TYR A C 1
ATOM 1874 O O . TYR A 1 251 ? 19.080 5.825 -4.972 1.00 73.94 251 TYR A O 1
ATOM 1882 N N . ALA A 1 252 ? 19.517 7.938 -4.292 1.00 47.81 252 ALA A N 1
ATOM 1883 C CA . ALA A 1 252 ? 20.017 8.461 -5.563 1.00 47.81 252 ALA A CA 1
ATOM 1884 C C . ALA A 1 252 ? 21.529 8.231 -5.677 1.00 47.81 252 ALA A C 1
ATOM 1886 O O . ALA A 1 252 ? 22.201 8.268 -4.618 1.00 47.81 252 ALA A O 1
#

Foldseek 3Di:
DDDDDDCVVVVVVVVVVVVVVVVVVVVVVVVVVVVVVVVVVVVVVVVVVVVVVVVCVVVVDDDDDDDDDDDDDPDDPPDDDPDDDDDDPDPDPDDDDDDDDPDDPDDDDDDDPDDDDDDDDDDDDDDDDDDDDDDDPPDPPPPPPPQPQPDDPDDDDDQPQADDDDDDDDHSVPDDNPDPNSVDDVVVVDDPVVSVVRCQPRGNPPPPPPPPDPDDDDDDDDPPVPVCPDDPVVVVVVCCCCVPVVVPDDDD

Radius of gyration: 38.81 Å; Cα contacts (8 Å, |Δi|>4): 40; chains: 1; bounding box: 77×104×92 Å

Solvent-accessible surface area (backbone atoms only — not comparable to full-atom values): 17497 Å² total; per-residue (Å²): 137,86,83,80,81,82,59,61,68,61,50,52,52,51,51,51,52,53,49,53,54,49,52,54,51,48,54,54,48,50,51,52,50,53,51,52,51,52,53,49,52,53,51,51,53,52,48,54,51,51,51,48,54,49,48,52,56,61,72,67,54,79,80,69,97,69,97,73,83,80,81,77,77,95,82,76,84,78,66,82,75,80,76,80,80,76,81,73,89,75,83,62,78,78,79,77,80,80,77,84,82,81,82,80,81,70,82,77,80,81,83,69,93,84,70,78,81,79,80,78,84,77,76,91,68,80,80,78,78,87,79,85,72,91,73,76,74,75,74,84,75,74,72,76,84,74,45,59,77,77,41,73,78,79,80,83,78,88,68,88,53,47,67,78,80,94,73,85,83,82,57,58,87,79,58,55,81,86,36,69,76,53,74,58,62,64,78,81,73,60,49,71,70,58,53,51,53,46,39,74,75,46,38,70,61,78,79,80,73,71,92,80,64,99,70,87,80,82,64,97,73,76,88,70,87,67,86,72,86,59,56,74,68,60,49,50,54,48,53,49,45,43,68,53,87,41,58,84,61,84,85,128

Secondary structure (DSSP, 8-state):
-------HHHHHHHHHHHHHHHHHHHHHHHHHHHHHHHHHHHHHHHHHHHHHHHHHHHHT----S---PPPPPTT---PPPPPPPPPPTT-PPPPPPPPP-----PPPPPPPTTPPPPPP----PPPPP---S---PPP--------GGGPPPPP----TTBPPP--PPPPGGG--TT-HHHH--HHHH--HHHHHHHHHHHBSSPP---S---S----SS--------S-HHHHHHHHHHHHTTTTTS---